Protein AF-A0A0L6ULD5-F1 (afdb_monomer_lite)

Radius of gyration: 25.46 Å; chains: 1; bounding box: 48×53×91 Å

Sequence (207 aa):
MVDSQARTGGGDVPQFTWNILRDGEGFNLFGIEILPLAVHHGKFFEANRADRPYLCTSYLIDDSVYYVSDVSAIPSETLTQLEQRLTVQKPTPSTSEGAGGHHQQRSREEGKIGLEVLIIDTLRLLPHASHFGIAQAIHIARRLRPVRTYLVGFTHRVSHDCWTYCCQAISEGRRSSAFDPSPCTHVYPPQGAHPPASHILTSSSPG

Secondary structure (DSSP, 8-state):
---GGG--SS-PPPPP------TT--EEETTEEEEEEEEEEEE--STTTTTPEEEEEEEEETTTEEEE-S-SB--HHHHHHHHHHHHH---------------------TT-----EEEEE--BSS--SSS-BHH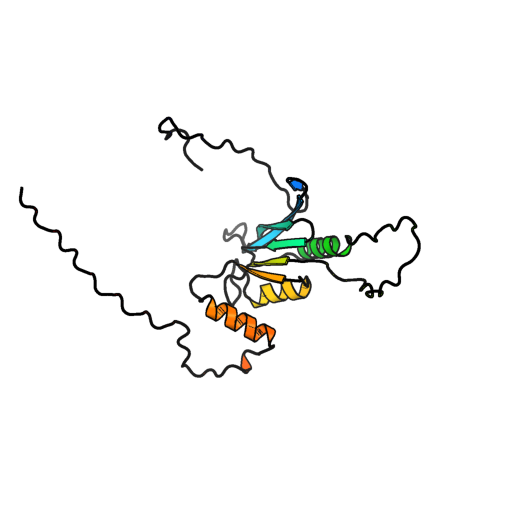HHHHHHHHH--SEEEEE---TTS-HHHHHHHHHHHHTT--GGGS---S---SS-------------PPPPP-

pLDDT: mean 76.62, std 22.03, range [34.5, 98.69]

Structure (mmCIF, N/CA/C/O backbone):
data_AF-A0A0L6ULD5-F1
#
_entry.id   AF-A0A0L6ULD5-F1
#
loop_
_atom_site.group_PDB
_atom_site.id
_atom_site.type_symbol
_atom_site.label_atom_id
_atom_site.label_alt_id
_atom_site.label_comp_id
_atom_site.label_asym_id
_atom_site.label_entity_id
_atom_site.label_seq_id
_atom_site.pdbx_PDB_ins_code
_atom_site.Cartn_x
_atom_site.Cartn_y
_atom_site.Cartn_z
_atom_site.occupancy
_atom_site.B_iso_or_equiv
_atom_site.auth_seq_id
_atom_site.auth_comp_id
_atom_site.auth_asym_id
_atom_site.auth_atom_id
_atom_site.pdbx_PDB_model_num
ATOM 1 N N . MET A 1 1 ? -9.949 18.322 -15.915 1.00 52.88 1 MET A N 1
ATOM 2 C CA . MET A 1 1 ? -10.650 19.614 -15.750 1.00 52.88 1 MET A CA 1
ATOM 3 C C . MET A 1 1 ? -11.249 19.971 -17.099 1.00 52.88 1 MET A C 1
ATOM 5 O O . MET A 1 1 ? -10.524 19.878 -18.080 1.00 52.88 1 MET A O 1
ATOM 9 N N . VAL A 1 2 ? -12.552 20.246 -17.165 1.00 55.09 2 VAL A N 1
ATOM 10 C CA . VAL A 1 2 ? -13.262 20.532 -18.426 1.00 55.09 2 VAL A CA 1
ATOM 11 C C . VAL A 1 2 ? -13.503 22.035 -18.509 1.00 55.09 2 VAL A C 1
ATOM 13 O O . VAL A 1 2 ? -13.887 22.639 -17.509 1.00 55.09 2 VAL A O 1
ATOM 16 N N . ASP A 1 3 ? -13.250 22.623 -19.674 1.00 54.22 3 ASP A N 1
ATOM 17 C CA . ASP A 1 3 ? -13.510 24.035 -19.944 1.00 54.22 3 ASP A CA 1
ATOM 18 C C . ASP A 1 3 ? -15.023 24.285 -20.018 1.00 54.22 3 ASP A C 1
ATOM 20 O O . ASP A 1 3 ? -15.730 23.736 -20.868 1.00 54.22 3 ASP A O 1
ATOM 24 N N . SER A 1 4 ? -15.526 25.106 -19.100 1.00 60.50 4 SER A N 1
ATOM 25 C CA . SER A 1 4 ? -16.941 25.452 -18.994 1.00 60.50 4 SER A CA 1
ATOM 26 C C . SER A 1 4 ? -17.445 26.301 -20.165 1.00 60.50 4 SER A C 1
ATOM 28 O O . SER A 1 4 ? -18.659 26.371 -20.368 1.00 60.50 4 SER A O 1
ATOM 30 N N . GLN A 1 5 ? -16.556 26.903 -20.962 1.00 59.44 5 GLN A N 1
ATOM 31 C CA . GLN A 1 5 ? -16.931 27.726 -22.115 1.00 59.44 5 GLN A CA 1
ATOM 32 C C . GLN A 1 5 ? -17.297 26.911 -23.365 1.00 59.44 5 GLN A C 1
ATOM 34 O O . GLN A 1 5 ? -17.911 27.448 -24.283 1.00 59.44 5 GLN A O 1
ATOM 39 N N . ALA A 1 6 ? -17.008 25.606 -23.396 1.00 61.88 6 ALA A N 1
ATOM 40 C CA . ALA A 1 6 ? -17.301 24.726 -24.533 1.00 61.88 6 ALA A CA 1
ATOM 41 C C . ALA A 1 6 ? -18.687 24.037 -24.461 1.00 61.88 6 ALA A C 1
ATOM 43 O O . ALA A 1 6 ? -18.925 23.028 -25.129 1.00 61.88 6 ALA A O 1
ATOM 44 N N . ARG A 1 7 ? -19.615 24.535 -23.630 1.00 54.97 7 ARG A N 1
ATOM 45 C CA . ARG A 1 7 ? -20.907 23.877 -23.362 1.00 54.97 7 ARG A CA 1
ATOM 46 C C . ARG A 1 7 ? -21.914 24.054 -24.504 1.00 54.97 7 ARG A C 1
ATOM 48 O O . ARG A 1 7 ? -22.444 25.142 -24.714 1.00 54.97 7 ARG A O 1
ATOM 55 N N . THR A 1 8 ? -22.302 22.959 -25.155 1.00 57.66 8 THR A N 1
ATOM 56 C CA . THR A 1 8 ? -23.430 22.913 -26.102 1.00 57.66 8 THR A CA 1
ATOM 57 C C . THR A 1 8 ? -24.761 22.728 -25.362 1.00 57.66 8 THR A C 1
ATOM 59 O O . THR A 1 8 ? -25.395 21.683 -25.422 1.00 57.66 8 THR A O 1
ATOM 62 N N . GLY A 1 9 ? -25.178 23.746 -24.605 1.00 56.16 9 GLY A N 1
ATOM 63 C CA . GLY A 1 9 ? -26.582 23.994 -24.234 1.00 56.16 9 GLY A CA 1
ATOM 64 C C . GLY A 1 9 ? -27.340 23.002 -23.330 1.00 56.16 9 GLY A C 1
ATOM 65 O O . GLY A 1 9 ? -28.349 23.415 -22.772 1.00 56.16 9 GLY A O 1
ATOM 66 N N . GLY A 1 10 ? -26.892 21.756 -23.127 1.00 55.22 10 GLY A N 1
ATOM 67 C CA . GLY A 1 10 ? -27.707 20.719 -22.465 1.00 55.22 10 GLY A CA 1
ATOM 68 C C . GLY A 1 10 ? -27.025 19.846 -21.405 1.00 55.22 10 GLY A C 1
ATOM 69 O O . GLY A 1 10 ? -27.702 19.025 -20.800 1.00 55.22 10 GLY A O 1
ATOM 70 N N . GLY A 1 11 ? -25.718 19.987 -21.164 1.00 59.00 11 GLY A N 1
ATOM 71 C CA . GLY A 1 11 ? -24.999 19.171 -20.173 1.00 59.00 11 GLY A CA 1
ATOM 72 C C . GLY A 1 11 ? -24.649 19.960 -18.916 1.00 59.00 11 GLY A C 1
ATOM 73 O O . GLY A 1 11 ? -23.897 20.928 -19.015 1.00 59.00 11 GLY A O 1
ATOM 74 N N . ASP A 1 12 ? -25.159 19.568 -17.747 1.00 63.66 12 ASP A N 1
ATOM 75 C CA . ASP A 1 12 ? -24.773 20.165 -16.463 1.00 63.66 12 ASP A CA 1
ATOM 76 C C . ASP A 1 12 ? -23.259 20.064 -16.231 1.00 63.66 12 ASP A C 1
ATOM 78 O O . ASP A 1 12 ? -22.654 19.009 -16.420 1.00 63.66 12 ASP A O 1
ATOM 82 N N . VAL A 1 13 ? -22.625 21.187 -15.861 1.00 64.69 13 VAL A N 1
ATOM 83 C CA . VAL A 1 13 ? -21.208 21.173 -15.469 1.00 64.69 13 VAL A CA 1
ATOM 84 C C . VAL A 1 13 ? -21.168 20.728 -14.013 1.00 64.69 13 VAL A C 1
ATOM 86 O O . VAL A 1 13 ? -21.809 21.384 -13.189 1.00 64.69 13 VAL A O 1
ATOM 89 N N . PRO A 1 14 ? -20.429 19.665 -13.659 1.00 66.06 14 PRO A N 1
ATOM 90 C CA . PRO A 1 14 ? -20.287 19.280 -12.265 1.00 66.06 14 PRO A CA 1
ATOM 91 C C . PRO A 1 14 ? -19.670 20.436 -11.466 1.00 66.06 14 PRO A C 1
ATOM 93 O O . PRO A 1 14 ? -18.581 20.917 -11.784 1.00 66.06 14 PRO A O 1
ATOM 96 N N . GLN A 1 15 ? -20.375 20.886 -10.426 1.00 80.88 15 GLN A N 1
ATOM 97 C CA . GLN A 1 15 ? -19.805 21.757 -9.404 1.00 80.88 15 GLN A CA 1
ATOM 98 C C . GLN A 1 15 ? -19.103 20.880 -8.368 1.00 80.88 15 GLN A C 1
ATOM 100 O O . GLN A 1 15 ? -19.723 20.021 -7.746 1.00 80.88 15 GLN A O 1
ATOM 105 N N . PHE A 1 16 ? -17.798 21.083 -8.200 1.00 84.06 16 PHE A N 1
ATOM 106 C CA . PHE A 1 16 ? -17.004 20.358 -7.215 1.00 84.06 16 PHE A CA 1
ATOM 107 C C . PHE A 1 16 ? -16.869 21.185 -5.939 1.00 84.06 16 PHE A C 1
ATOM 109 O O . PHE A 1 16 ? -16.408 22.327 -5.980 1.00 84.06 16 PHE A O 1
ATOM 116 N N . THR A 1 17 ? -17.212 20.587 -4.800 1.00 85.00 17 THR A N 1
ATOM 117 C CA . THR A 1 17 ? -16.804 21.087 -3.485 1.00 85.00 17 THR A CA 1
ATOM 118 C C . THR A 1 17 ? -15.504 20.400 -3.097 1.00 85.00 17 THR A C 1
ATOM 120 O O . THR A 1 17 ? -15.470 19.193 -2.857 1.00 85.00 17 THR A O 1
ATOM 123 N N . TRP A 1 18 ? -14.420 21.167 -3.063 1.00 89.38 18 TRP A N 1
ATOM 124 C CA . TRP A 1 18 ? -13.097 20.654 -2.728 1.00 89.38 18 TRP A CA 1
ATOM 125 C C . TRP A 1 18 ? -12.921 20.586 -1.214 1.00 89.38 18 TRP A C 1
ATOM 127 O O . TRP A 1 18 ? -13.061 21.594 -0.526 1.00 89.38 18 TRP A O 1
ATOM 137 N N . ASN A 1 19 ? -12.568 19.405 -0.713 1.00 89.44 19 ASN A N 1
ATOM 138 C CA . ASN A 1 19 ? -12.181 19.192 0.676 1.00 89.44 19 ASN A CA 1
ATOM 139 C C . ASN A 1 19 ? -10.708 18.783 0.698 1.00 89.44 19 ASN A C 1
ATOM 141 O O . ASN A 1 19 ? -10.318 17.835 0.017 1.00 89.44 19 ASN A O 1
ATOM 145 N N . ILE A 1 20 ? -9.885 19.522 1.442 1.00 92.69 20 ILE A N 1
ATOM 146 C CA . ILE A 1 20 ? -8.456 19.224 1.573 1.00 92.69 20 ILE A CA 1
ATOM 147 C C . ILE A 1 20 ? -8.290 18.206 2.696 1.00 92.69 20 ILE A C 1
ATOM 149 O O . ILE A 1 20 ? -8.632 18.490 3.842 1.00 92.69 20 ILE A O 1
ATOM 153 N N . LEU A 1 21 ? -7.753 17.038 2.358 1.00 93.62 21 LEU A N 1
ATOM 154 C CA . LEU A 1 21 ? -7.429 15.991 3.321 1.00 93.62 21 LEU A CA 1
ATOM 155 C C . LEU A 1 21 ? -6.049 16.247 3.936 1.00 93.62 21 LEU A C 1
ATOM 157 O O . LEU A 1 21 ? -5.160 16.793 3.277 1.00 93.62 21 LEU A O 1
ATOM 161 N N . ARG A 1 22 ? -5.871 15.836 5.191 1.00 94.44 22 ARG A N 1
ATOM 162 C CA . ARG A 1 22 ? -4.587 15.876 5.898 1.00 94.44 22 ARG A CA 1
ATOM 163 C C . ARG A 1 22 ? -4.230 14.464 6.342 1.00 94.44 22 ARG A C 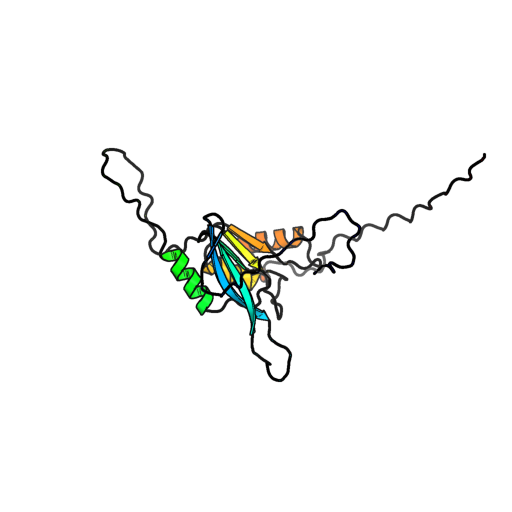1
ATOM 165 O O . ARG A 1 22 ? -5.053 13.780 6.941 1.00 94.44 22 ARG A O 1
ATOM 172 N N . ASP A 1 23 ? -3.013 14.027 6.031 1.00 95.44 23 ASP A N 1
ATOM 173 C CA . ASP A 1 23 ? -2.526 12.721 6.475 1.00 95.44 23 ASP A CA 1
ATOM 174 C C . ASP A 1 23 ? -2.476 12.666 8.011 1.00 95.44 23 ASP A C 1
ATOM 176 O O . ASP A 1 23 ? -2.006 13.601 8.659 1.00 95.44 23 ASP A O 1
ATOM 180 N N . GLY A 1 24 ? -2.962 11.567 8.589 1.00 94.38 24 GLY A N 1
ATOM 181 C CA . GLY A 1 24 ? -3.089 11.366 10.033 1.00 94.38 24 GLY A CA 1
ATOM 182 C C . GLY A 1 24 ? -4.377 11.927 10.649 1.00 94.38 24 GLY A C 1
ATOM 183 O O . GLY A 1 24 ? -4.647 11.649 11.816 1.00 94.38 24 GLY A O 1
ATOM 184 N N . GLU A 1 25 ? -5.191 12.671 9.893 1.00 95.50 25 GLU A N 1
ATOM 185 C CA . GLU A 1 25 ? -6.467 13.222 10.363 1.00 95.50 25 GLU A CA 1
ATOM 186 C C . GLU A 1 25 ? -7.642 12.496 9.694 1.00 95.50 25 GLU A C 1
ATOM 188 O O . GLU A 1 25 ? -7.917 12.670 8.505 1.00 95.50 25 GLU A O 1
ATOM 193 N N . GLY A 1 26 ? -8.336 11.660 10.471 1.00 95.81 26 GLY A N 1
ATOM 194 C CA . GLY A 1 26 ? -9.499 10.915 9.997 1.00 95.81 26 GLY A CA 1
ATOM 195 C C . GLY A 1 26 ? -10.710 11.809 9.720 1.00 95.81 26 GLY A C 1
ATOM 196 O O . GLY A 1 26 ? -10.915 12.835 10.370 1.00 95.81 26 GLY A O 1
ATOM 197 N N . PHE A 1 27 ? -11.545 11.396 8.772 1.00 96.50 27 PHE A N 1
ATOM 198 C CA . PHE A 1 27 ? -12.821 12.037 8.468 1.00 96.50 27 PHE A CA 1
ATOM 199 C C . PHE A 1 27 ? -13.920 10.993 8.267 1.00 96.50 27 PHE A C 1
ATOM 201 O O . PHE A 1 27 ? -13.651 9.832 7.967 1.00 96.50 27 PHE A O 1
ATOM 208 N N . ASN A 1 28 ? -15.175 11.407 8.439 1.00 96.94 28 ASN A N 1
ATOM 209 C CA . ASN A 1 28 ? -16.325 10.538 8.228 1.00 96.94 28 ASN A CA 1
ATOM 210 C C . ASN A 1 28 ? -16.973 10.825 6.872 1.00 96.94 28 ASN A C 1
ATOM 212 O O . ASN A 1 28 ? -17.248 11.980 6.541 1.00 96.94 28 ASN A O 1
ATOM 216 N N . LEU A 1 29 ? -17.257 9.769 6.115 1.00 95.19 29 LEU A N 1
ATOM 217 C CA . LEU A 1 29 ? -17.994 9.840 4.864 1.00 95.19 29 LEU A CA 1
ATOM 218 C C . LEU A 1 29 ? -19.139 8.823 4.906 1.00 95.19 29 LEU A C 1
ATOM 220 O O . LEU A 1 29 ? -18.917 7.621 4.816 1.00 95.19 29 LEU A O 1
ATOM 224 N N . PHE A 1 30 ? -20.374 9.306 5.064 1.00 96.00 30 PHE A N 1
ATOM 225 C CA . PHE A 1 30 ? -21.586 8.471 5.146 1.00 96.00 30 PHE A CA 1
ATOM 226 C C . PHE A 1 30 ? -21.550 7.401 6.252 1.00 96.00 30 PHE A C 1
ATOM 228 O O . PHE A 1 30 ? -22.041 6.291 6.066 1.00 96.00 30 PHE A O 1
ATOM 235 N N . GLY A 1 31 ? -20.970 7.725 7.410 1.00 95.38 31 GLY A N 1
ATOM 236 C CA . GLY A 1 31 ? -20.825 6.783 8.521 1.00 95.38 31 GLY A CA 1
ATOM 237 C C . GLY A 1 31 ? -19.555 5.933 8.460 1.00 95.38 31 GLY A C 1
ATOM 238 O O . GLY A 1 31 ? -19.273 5.253 9.436 1.00 95.38 31 GLY A O 1
ATOM 239 N N . ILE A 1 32 ? -18.762 6.031 7.391 1.00 96.56 32 ILE A N 1
ATOM 240 C CA . ILE A 1 32 ? -17.500 5.301 7.222 1.00 96.56 32 ILE A CA 1
ATOM 241 C C . ILE A 1 32 ? -16.344 6.198 7.670 1.00 96.56 32 ILE A C 1
ATOM 243 O O . ILE A 1 32 ? -16.183 7.303 7.145 1.00 96.56 32 ILE A O 1
ATOM 247 N N . GLU A 1 33 ? -15.543 5.746 8.637 1.00 96.75 33 GLU A N 1
ATOM 248 C CA . GLU A 1 33 ? -14.299 6.431 9.009 1.00 96.75 33 GLU A CA 1
ATOM 249 C C . GLU A 1 33 ? -13.228 6.177 7.940 1.00 96.75 33 GLU A C 1
ATOM 251 O O . GLU A 1 33 ? -12.972 5.041 7.545 1.00 96.75 33 GLU A O 1
ATOM 256 N N . ILE A 1 34 ? -12.596 7.242 7.455 1.00 97.62 34 ILE A N 1
ATOM 257 C CA . ILE A 1 34 ? -11.479 7.177 6.515 1.00 97.62 34 ILE A CA 1
ATOM 258 C C . ILE A 1 34 ? -10.305 7.907 7.150 1.00 97.62 34 ILE A C 1
ATOM 260 O O . ILE A 1 34 ? -10.403 9.096 7.451 1.00 97.62 34 ILE A O 1
ATOM 264 N N . LEU A 1 35 ? -9.185 7.208 7.312 1.00 97.69 35 LEU A N 1
ATOM 265 C CA . LEU A 1 35 ? -7.926 7.748 7.808 1.00 97.69 35 LEU A CA 1
ATOM 266 C C . LEU A 1 35 ? -6.896 7.810 6.666 1.00 97.69 35 LEU A C 1
ATOM 268 O O . LEU A 1 35 ? -6.353 6.774 6.268 1.00 97.69 35 LEU A O 1
ATOM 272 N N . PRO A 1 36 ? -6.615 9.012 6.132 1.00 98.19 36 PRO A N 1
ATOM 273 C CA . PRO A 1 36 ? -5.503 9.257 5.221 1.00 98.19 36 PRO A CA 1
ATOM 274 C C . PRO A 1 36 ? -4.157 9.037 5.914 1.00 98.19 36 PRO A C 1
ATOM 276 O O . PRO A 1 36 ? -3.968 9.449 7.058 1.00 98.19 36 PRO A O 1
ATOM 279 N N . LEU A 1 37 ? -3.201 8.425 5.224 1.00 98.06 37 LEU A N 1
ATOM 280 C CA . LEU A 1 37 ? -1.878 8.107 5.754 1.00 98.06 37 LEU A CA 1
ATOM 281 C C . LEU A 1 37 ? -0.794 8.347 4.701 1.00 98.06 37 LEU A C 1
ATOM 283 O O . LEU A 1 37 ? -0.873 7.824 3.587 1.00 98.06 37 LEU A O 1
ATOM 287 N N . ALA A 1 38 ? 0.256 9.077 5.075 1.00 97.75 38 ALA A N 1
ATOM 288 C CA . ALA A 1 38 ? 1.356 9.408 4.176 1.00 97.75 38 ALA A CA 1
ATOM 289 C C . ALA A 1 38 ? 2.197 8.170 3.812 1.00 97.75 38 ALA A C 1
ATOM 291 O O . ALA A 1 38 ? 2.631 7.404 4.679 1.00 97.75 38 ALA A O 1
ATOM 292 N N . VAL A 1 39 ? 2.490 8.010 2.524 1.00 97.94 39 VAL A N 1
ATOM 293 C CA . VAL A 1 39 ? 3.393 6.995 1.963 1.00 97.94 39 VAL A CA 1
ATOM 294 C C . VAL A 1 39 ? 4.323 7.620 0.925 1.00 97.94 39 VAL A C 1
ATOM 296 O O . VAL A 1 39 ? 4.135 8.760 0.510 1.00 97.94 39 VAL A O 1
ATOM 299 N N . HIS A 1 40 ? 5.365 6.901 0.510 1.00 96.69 40 HIS A N 1
ATOM 300 C CA . HIS A 1 40 ? 6.304 7.382 -0.505 1.00 96.69 40 HIS A CA 1
ATOM 301 C C . HIS A 1 40 ? 5.970 6.800 -1.876 1.00 96.69 40 HIS A C 1
ATOM 303 O O . HIS A 1 40 ? 5.792 5.591 -1.983 1.00 96.69 40 HIS A O 1
ATOM 309 N N . HIS A 1 41 ? 6.020 7.615 -2.925 1.00 94.94 41 HIS A N 1
ATOM 310 C CA . HIS A 1 41 ? 5.932 7.205 -4.326 1.00 94.94 41 HIS A CA 1
ATOM 311 C C . HIS A 1 41 ? 7.157 7.710 -5.104 1.00 94.94 41 HIS A C 1
ATOM 313 O O . HIS A 1 41 ? 7.108 8.623 -5.926 1.00 94.94 41 HIS A O 1
ATOM 319 N N . GLY A 1 42 ? 8.313 7.132 -4.792 1.00 90.81 42 GLY A N 1
ATOM 320 C CA . GLY A 1 42 ? 9.607 7.546 -5.315 1.00 90.81 42 GLY A CA 1
ATOM 321 C C . GLY A 1 42 ? 10.168 8.788 -4.627 1.00 90.81 42 GLY A C 1
ATOM 322 O O . GLY A 1 42 ? 9.946 9.030 -3.439 1.00 90.81 42 GLY A O 1
ATOM 323 N N . LYS A 1 43 ? 10.969 9.551 -5.370 1.00 86.06 43 LYS A N 1
ATOM 324 C CA . LYS A 1 43 ? 11.711 10.721 -4.888 1.00 86.06 43 LYS A CA 1
ATOM 325 C C . LYS A 1 43 ? 11.636 11.848 -5.912 1.00 86.06 43 LYS A C 1
ATOM 327 O O . LYS A 1 43 ? 11.474 11.592 -7.103 1.00 86.06 43 LYS A O 1
ATOM 332 N N . PHE A 1 44 ? 11.810 13.085 -5.457 1.00 79.81 44 PHE A N 1
ATOM 333 C CA . PHE A 1 44 ? 11.982 14.220 -6.364 1.00 79.81 44 PHE A CA 1
ATOM 334 C C . PHE A 1 44 ? 13.323 14.119 -7.110 1.00 79.81 44 PHE A C 1
ATOM 336 O O . PHE A 1 44 ? 14.357 13.838 -6.504 1.00 79.81 44 PHE A O 1
ATOM 343 N N . PHE A 1 45 ? 13.303 14.372 -8.423 1.00 68.88 45 PHE A N 1
ATOM 344 C CA . PHE A 1 45 ? 14.490 14.325 -9.292 1.00 68.88 45 PHE A CA 1
ATOM 345 C C . PHE A 1 45 ? 15.201 15.683 -9.441 1.00 68.88 45 PHE A C 1
ATOM 347 O O . 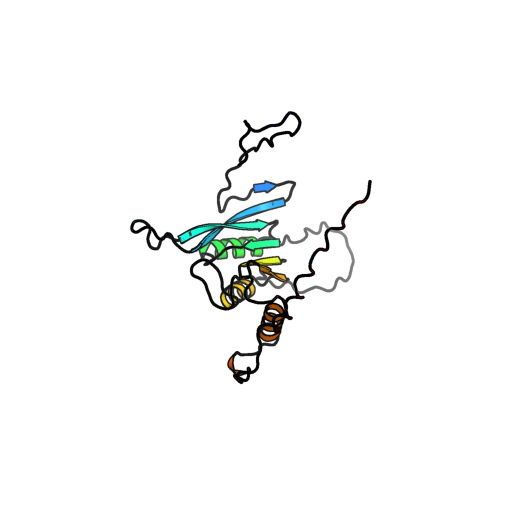PHE A 1 45 ? 16.265 15.761 -10.049 1.00 68.88 45 PHE A O 1
ATOM 354 N N . GLU A 1 46 ? 14.629 16.763 -8.906 1.00 71.50 46 GLU A N 1
ATOM 355 C CA . GLU A 1 46 ? 15.222 18.103 -8.965 1.00 71.50 46 GLU A CA 1
ATOM 356 C C . GLU A 1 46 ? 16.444 18.215 -8.045 1.00 71.50 46 GLU A C 1
ATOM 358 O O . GLU A 1 46 ? 16.392 17.800 -6.888 1.00 71.50 46 GLU A O 1
ATOM 363 N N . ALA A 1 47 ? 17.519 18.854 -8.519 1.00 62.19 47 ALA A N 1
ATOM 364 C CA . ALA A 1 47 ? 18.796 18.952 -7.801 1.00 62.19 47 ALA A CA 1
ATOM 365 C C . ALA A 1 47 ? 18.672 19.517 -6.369 1.00 62.19 47 ALA A C 1
ATOM 367 O O . ALA A 1 47 ? 19.372 19.073 -5.466 1.00 62.19 47 ALA A O 1
ATOM 368 N N . ASN A 1 48 ? 17.732 20.438 -6.134 1.00 65.81 48 ASN A N 1
ATOM 369 C CA . ASN A 1 48 ? 17.529 21.088 -4.830 1.00 65.81 48 ASN A CA 1
ATOM 370 C C . ASN A 1 48 ? 16.601 20.301 -3.884 1.00 65.81 48 ASN A C 1
ATOM 372 O O . ASN A 1 48 ? 16.336 20.725 -2.757 1.00 65.81 48 ASN A O 1
ATOM 376 N N . ARG A 1 49 ? 16.041 19.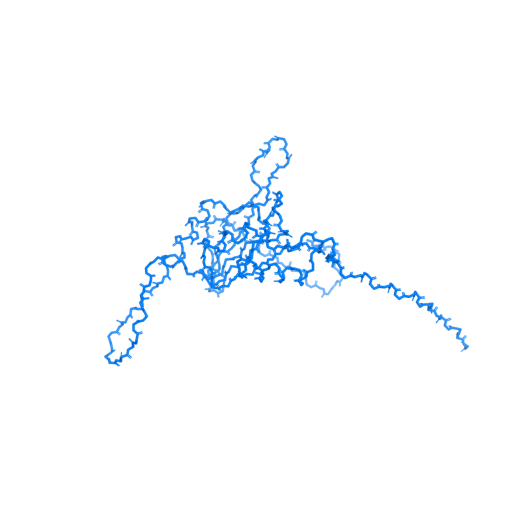184 -4.354 1.00 60.50 49 ARG A N 1
ATOM 377 C CA . ARG A 1 49 ? 15.109 18.311 -3.623 1.00 60.50 49 ARG A CA 1
ATOM 378 C C . ARG A 1 49 ? 15.499 16.839 -3.742 1.00 60.50 49 ARG A C 1
ATOM 380 O O . ARG A 1 49 ? 14.721 15.988 -3.308 1.00 60.50 49 ARG A O 1
ATOM 387 N N . ALA A 1 50 ? 16.680 16.566 -4.301 1.00 61.94 50 ALA A N 1
ATOM 388 C CA . ALA A 1 50 ? 17.250 15.239 -4.410 1.00 61.94 50 ALA A CA 1
ATOM 389 C C . ALA A 1 50 ? 17.165 14.553 -3.039 1.00 61.94 50 ALA A C 1
ATOM 391 O O . ALA A 1 50 ? 17.398 15.170 -2.002 1.00 61.94 50 ALA A O 1
ATOM 392 N N . ASP A 1 51 ? 16.716 13.303 -3.048 1.00 70.94 51 ASP A N 1
ATOM 393 C CA . ASP A 1 51 ? 16.480 12.458 -1.872 1.00 70.94 51 ASP A CA 1
ATOM 394 C C . ASP A 1 51 ? 15.261 12.742 -0.996 1.00 70.94 51 ASP A C 1
ATOM 396 O O . ASP A 1 51 ? 14.938 11.899 -0.154 1.00 70.94 51 ASP A O 1
ATOM 400 N N . ARG A 1 52 ? 14.495 13.816 -1.229 1.00 84.19 52 ARG A N 1
ATOM 401 C CA . ARG A 1 52 ? 13.194 13.945 -0.557 1.00 84.19 52 ARG A CA 1
ATOM 402 C C . ARG A 1 52 ? 12.195 12.955 -1.167 1.00 84.19 52 ARG A C 1
ATOM 404 O O . ARG A 1 52 ? 12.046 12.938 -2.394 1.00 84.19 52 ARG A O 1
ATOM 411 N N . PRO A 1 53 ? 11.494 12.153 -0.345 1.00 89.12 53 PRO A N 1
ATOM 412 C CA . PRO A 1 53 ? 10.452 11.276 -0.851 1.00 89.12 53 PRO A CA 1
ATOM 413 C C . PRO A 1 53 ? 9.324 12.111 -1.458 1.00 89.12 53 PRO A C 1
ATOM 415 O O . PRO A 1 53 ? 8.971 13.174 -0.939 1.00 89.12 53 PRO A O 1
ATOM 418 N N . TYR A 1 54 ? 8.773 11.629 -2.565 1.00 91.75 54 TYR A N 1
ATOM 419 C CA . TYR A 1 54 ? 7.517 12.148 -3.086 1.00 91.75 54 TYR A CA 1
ATOM 420 C C . TYR A 1 54 ? 6.386 11.521 -2.270 1.00 91.75 54 TYR A C 1
ATOM 422 O O . TYR A 1 54 ? 6.308 10.296 -2.190 1.00 91.75 54 TYR A O 1
ATOM 430 N N . LEU A 1 55 ? 5.568 12.343 -1.611 1.00 93.50 55 LEU A N 1
ATOM 431 C CA . LEU A 1 55 ? 4.509 11.856 -0.728 1.00 93.50 55 LEU A CA 1
ATOM 432 C C . LEU A 1 55 ? 3.221 11.606 -1.513 1.00 93.50 55 LEU A C 1
ATOM 434 O O . LEU A 1 55 ? 2.786 12.463 -2.279 1.00 93.50 55 LEU A O 1
ATOM 438 N N . CYS A 1 56 ? 2.617 10.450 -1.264 1.00 94.62 56 CYS A N 1
ATOM 439 C CA . CYS A 1 56 ? 1.270 10.087 -1.686 1.00 94.62 56 CYS A CA 1
ATOM 440 C C . CYS A 1 56 ? 0.432 9.728 -0.456 1.00 94.62 56 CYS A C 1
ATOM 442 O O . CYS A 1 56 ? 0.973 9.415 0.605 1.00 94.62 56 CYS A O 1
ATOM 444 N N . THR A 1 57 ? -0.887 9.731 -0.619 1.00 97.00 57 THR A N 1
ATOM 445 C CA . THR A 1 57 ? -1.830 9.370 0.441 1.00 97.00 57 THR A CA 1
ATOM 446 C C . THR A 1 57 ? -2.350 7.950 0.222 1.00 97.00 57 THR A C 1
ATOM 448 O O . THR A 1 57 ? -2.814 7.598 -0.861 1.00 97.00 57 THR A O 1
ATOM 451 N N . SER A 1 58 ? -2.279 7.145 1.275 1.00 98.12 58 SER A N 1
ATOM 452 C CA . SER A 1 58 ? -2.952 5.852 1.426 1.00 98.12 58 SER A CA 1
ATOM 453 C C . SER A 1 58 ? -4.143 5.996 2.374 1.00 98.12 58 SER A C 1
ATOM 455 O O . SER A 1 58 ? -4.265 7.018 3.048 1.00 98.12 58 SER A O 1
ATOM 457 N N . TYR A 1 59 ? -5.025 5.000 2.439 1.00 98.44 59 TYR A N 1
ATOM 458 C CA . TYR A 1 59 ? -6.250 5.093 3.235 1.00 98.44 59 TYR A CA 1
ATOM 459 C C . TYR A 1 59 ? -6.470 3.838 4.066 1.00 98.44 59 TYR A C 1
ATOM 461 O O . TYR A 1 59 ? -6.551 2.737 3.520 1.00 98.44 59 TYR A O 1
ATOM 469 N N . LEU A 1 60 ? -6.618 4.008 5.378 1.00 98.06 60 LEU A N 1
ATOM 470 C CA . LEU A 1 60 ? -7.269 3.021 6.231 1.00 98.06 60 LEU A CA 1
ATOM 471 C C . LEU A 1 60 ? -8.760 3.362 6.291 1.00 98.06 60 LEU A C 1
ATOM 473 O O . LEU A 1 60 ? -9.134 4.477 6.641 1.00 98.06 60 LEU A O 1
ATOM 477 N N . ILE A 1 61 ? -9.599 2.413 5.898 1.00 97.81 61 ILE A N 1
ATOM 478 C CA . ILE A 1 61 ? -11.043 2.573 5.762 1.00 97.81 61 ILE A CA 1
ATOM 479 C C . ILE A 1 61 ? -11.702 1.665 6.790 1.00 97.81 61 ILE A C 1
ATOM 481 O O . ILE A 1 61 ? -11.475 0.451 6.782 1.00 97.81 61 ILE A O 1
ATOM 485 N N . ASP A 1 62 ? -12.497 2.278 7.662 1.00 95.38 62 ASP A N 1
ATOM 486 C CA . ASP A 1 62 ? -13.292 1.631 8.708 1.00 95.38 62 ASP A CA 1
ATOM 487 C C . ASP A 1 62 ? -12.492 0.619 9.539 1.00 95.38 62 ASP A C 1
ATOM 489 O O . ASP A 1 62 ? -12.971 -0.463 9.870 1.00 95.38 62 ASP A O 1
ATOM 493 N N . ASP A 1 63 ? -11.206 0.923 9.751 1.00 94.00 63 ASP A N 1
ATOM 494 C CA . ASP A 1 63 ? -10.233 0.089 10.460 1.00 94.00 63 ASP A CA 1
ATOM 495 C C . ASP A 1 63 ? -10.169 -1.386 9.998 1.00 94.00 63 ASP A C 1
ATOM 497 O O . ASP A 1 63 ? -9.674 -2.258 10.711 1.00 94.00 63 ASP A O 1
ATOM 501 N N . SER A 1 64 ? -10.627 -1.667 8.774 1.00 94.69 64 SER A N 1
ATOM 502 C CA . SER A 1 64 ? -10.808 -3.022 8.235 1.00 94.69 64 SER A CA 1
ATOM 503 C C . SER A 1 64 ? -10.153 -3.205 6.867 1.00 94.69 64 SER A C 1
ATOM 505 O O . SER A 1 64 ? -9.646 -4.292 6.569 1.00 94.69 64 SER A O 1
ATOM 507 N N . VAL A 1 65 ? -10.095 -2.146 6.053 1.00 97.88 65 VAL A N 1
ATOM 508 C CA . VAL A 1 65 ? -9.487 -2.159 4.718 1.00 97.88 65 VAL A CA 1
ATOM 509 C C . VAL A 1 65 ? -8.359 -1.140 4.648 1.00 97.88 65 VAL A C 1
ATOM 511 O O . VAL A 1 65 ? -8.581 0.049 4.838 1.00 97.88 65 VAL A O 1
ATOM 514 N N . TYR A 1 66 ? -7.149 -1.582 4.314 1.00 98.50 66 TYR A N 1
ATOM 515 C CA . TYR A 1 66 ? -6.026 -0.684 4.047 1.00 98.50 66 TYR A CA 1
ATOM 516 C C . TYR A 1 66 ? -5.712 -0.678 2.552 1.00 98.50 66 TYR A C 1
ATOM 518 O O . TYR A 1 66 ? -5.306 -1.698 1.989 1.00 98.50 66 TYR A O 1
ATOM 526 N N . TYR A 1 67 ? -5.924 0.473 1.916 1.00 98.69 67 TYR A N 1
ATOM 527 C CA . TYR A 1 67 ? -5.651 0.718 0.505 1.00 98.69 67 TYR A CA 1
ATOM 528 C C . TYR A 1 67 ? -4.365 1.530 0.346 1.00 98.69 67 TYR A C 1
ATOM 530 O O . TYR A 1 67 ? -4.281 2.678 0.787 1.00 98.69 67 TYR A O 1
ATOM 538 N N . VAL A 1 68 ? -3.371 0.944 -0.318 1.00 98.38 68 VAL A N 1
ATOM 539 C CA . VAL A 1 68 ? -2.058 1.551 -0.544 1.00 98.38 68 VAL A CA 1
ATOM 540 C C . VAL A 1 68 ? -1.522 1.178 -1.933 1.00 98.38 68 VAL A C 1
ATOM 542 O O . VAL A 1 68 ? -0.816 0.186 -2.111 1.00 98.38 68 VAL A O 1
ATOM 545 N N . SER A 1 69 ? -1.882 1.970 -2.944 1.00 96.50 69 SER A N 1
ATOM 546 C CA . SER A 1 69 ? -1.364 1.852 -4.317 1.00 96.50 69 SER A CA 1
ATOM 547 C C . SER A 1 69 ? -0.239 2.853 -4.589 1.00 96.50 69 SER A C 1
ATOM 549 O O . SER A 1 69 ? -0.028 3.768 -3.795 1.00 96.50 69 SER A O 1
ATOM 551 N N . ASP A 1 70 ? 0.477 2.673 -5.706 1.00 95.81 70 ASP A N 1
ATOM 552 C CA . ASP A 1 70 ? 1.518 3.595 -6.179 1.00 95.81 70 ASP A CA 1
ATOM 553 C C . ASP A 1 70 ? 2.541 3.935 -5.082 1.00 95.81 70 ASP A C 1
ATOM 555 O O . ASP A 1 70 ? 2.771 5.097 -4.756 1.00 95.81 70 ASP A O 1
ATOM 559 N N . VAL A 1 71 ? 3.147 2.914 -4.465 1.00 97.19 71 VAL A N 1
ATOM 560 C CA . VAL A 1 71 ? 3.998 3.087 -3.279 1.00 97.19 71 VAL A CA 1
ATOM 561 C C . VAL A 1 71 ? 5.379 2.469 -3.474 1.00 97.19 71 VAL A C 1
ATOM 563 O O . VAL A 1 71 ? 5.521 1.305 -3.814 1.00 97.19 71 VAL A O 1
ATOM 566 N N . SER A 1 72 ? 6.438 3.225 -3.201 1.00 96.19 72 SER A N 1
ATOM 567 C CA . SER A 1 72 ? 7.817 2.726 -3.124 1.00 96.19 72 SER A CA 1
ATOM 568 C C . SER A 1 72 ? 8.266 2.415 -1.698 1.00 96.19 72 SER A C 1
ATOM 570 O O . SER A 1 72 ? 9.245 1.692 -1.514 1.00 96.19 72 SER A O 1
ATOM 572 N N . ALA A 1 73 ? 7.617 3.009 -0.689 1.00 96.81 73 ALA A N 1
ATOM 573 C CA . ALA A 1 73 ? 7.869 2.752 0.728 1.00 96.81 73 ALA A CA 1
ATOM 574 C C . ALA A 1 73 ? 6.693 3.206 1.605 1.00 96.81 73 ALA A C 1
ATOM 576 O O . ALA A 1 73 ? 6.100 4.254 1.362 1.00 96.81 73 ALA A O 1
ATOM 577 N N . ILE A 1 74 ? 6.420 2.447 2.667 1.00 97.75 74 ILE A N 1
ATOM 578 C CA . ILE A 1 74 ? 5.532 2.863 3.758 1.00 97.75 74 ILE A CA 1
ATOM 579 C C . ILE A 1 74 ? 6.435 3.247 4.942 1.00 97.75 74 ILE A C 1
ATOM 581 O O . ILE A 1 74 ? 7.171 2.377 5.419 1.00 97.75 74 ILE A O 1
ATOM 585 N N . PRO A 1 75 ? 6.433 4.516 5.391 1.00 96.94 75 PRO A N 1
ATOM 586 C CA . PRO A 1 75 ? 7.253 4.969 6.516 1.00 96.94 75 PRO A CA 1
ATOM 587 C C . PRO A 1 75 ? 6.978 4.199 7.813 1.00 96.94 75 PRO A C 1
ATOM 589 O O . PRO A 1 75 ? 5.872 3.695 8.033 1.00 96.94 75 PRO A O 1
ATOM 592 N N . SER A 1 76 ? 7.976 4.126 8.699 1.00 96.19 76 SER A N 1
ATOM 593 C CA . SER A 1 76 ? 7.850 3.482 10.016 1.00 96.19 76 SER A CA 1
ATOM 594 C C . SER A 1 76 ? 6.754 4.112 10.863 1.00 96.19 76 SER A C 1
ATOM 596 O O . SER A 1 76 ? 6.058 3.411 11.596 1.00 96.19 76 SER A O 1
ATOM 598 N N . GLU A 1 77 ? 6.586 5.423 10.740 1.00 96.06 77 GLU A N 1
ATOM 599 C CA . GLU A 1 77 ? 5.594 6.216 11.453 1.00 96.06 77 GLU A CA 1
ATOM 600 C C . GLU A 1 77 ? 4.190 5.802 11.006 1.00 96.06 77 GLU A C 1
ATOM 602 O O . GLU A 1 77 ? 3.343 5.501 11.844 1.00 96.06 77 GLU A O 1
ATOM 607 N N . THR A 1 78 ? 3.976 5.672 9.694 1.00 97.44 78 THR A N 1
ATOM 608 C CA . THR A 1 78 ? 2.716 5.196 9.107 1.00 97.44 78 THR A CA 1
ATOM 609 C C . THR A 1 78 ? 2.399 3.763 9.529 1.00 97.44 78 THR A C 1
ATOM 611 O O . THR A 1 78 ? 1.275 3.471 9.930 1.00 97.44 78 THR A O 1
ATOM 614 N N . LEU A 1 79 ? 3.391 2.865 9.512 1.00 96.44 79 LEU A N 1
ATOM 615 C CA . LEU A 1 79 ? 3.202 1.487 9.984 1.00 96.44 79 LEU A CA 1
ATOM 616 C C . LEU A 1 79 ? 2.858 1.431 11.475 1.00 96.44 79 LEU A C 1
ATOM 618 O O . LEU A 1 79 ? 1.994 0.655 11.867 1.00 96.44 79 LEU A O 1
ATOM 622 N N . THR A 1 80 ? 3.492 2.272 12.292 1.00 94.88 80 THR A N 1
ATOM 623 C CA . THR A 1 80 ? 3.213 2.348 13.732 1.00 94.88 80 THR A CA 1
ATOM 624 C C . THR A 1 80 ? 1.786 2.827 13.987 1.00 94.88 80 THR A C 1
ATOM 626 O O . THR A 1 80 ? 1.086 2.240 14.808 1.00 94.88 80 THR A O 1
ATOM 629 N N . GLN A 1 81 ? 1.327 3.847 13.253 1.00 93.88 81 GLN A N 1
ATOM 630 C CA . GLN A 1 81 ? -0.052 4.337 13.346 1.00 93.88 81 GLN A CA 1
ATOM 631 C C . GLN A 1 81 ? -1.067 3.253 12.960 1.00 93.88 81 GLN A C 1
ATOM 633 O O . GLN A 1 81 ? -2.025 3.030 13.698 1.00 93.88 81 GLN A O 1
ATOM 638 N N . LEU A 1 82 ? -0.827 2.527 11.860 1.00 94.50 82 LEU A N 1
ATOM 639 C CA . LEU A 1 82 ? -1.661 1.391 11.447 1.00 94.50 82 LEU A CA 1
ATOM 640 C C . LEU A 1 82 ? -1.729 0.314 12.534 1.00 94.50 82 LEU A C 1
ATOM 642 O O . LEU A 1 82 ? -2.812 -0.116 12.918 1.00 94.50 82 LEU A O 1
ATOM 646 N N . GLU A 1 83 ? -0.578 -0.113 13.053 1.00 92.75 83 GLU A N 1
ATOM 647 C CA . GLU A 1 83 ? -0.494 -1.158 14.077 1.00 92.75 83 GLU A CA 1
ATOM 648 C C . GLU A 1 83 ? -1.216 -0.748 15.367 1.00 92.75 83 GLU A C 1
ATOM 650 O O . GLU A 1 83 ? -1.963 -1.550 15.931 1.00 92.75 83 GLU A O 1
ATOM 655 N N . GLN A 1 84 ? -1.059 0.503 15.808 1.00 90.81 84 GLN A N 1
ATOM 656 C CA . GLN A 1 84 ? -1.781 1.045 16.962 1.00 90.81 84 GLN A CA 1
ATOM 657 C C . GLN A 1 84 ? -3.293 1.037 16.721 1.00 90.81 84 GLN A C 1
ATOM 659 O O . GLN A 1 84 ? -4.047 0.500 17.536 1.00 90.81 84 GLN A O 1
ATOM 664 N N . ARG A 1 85 ? -3.738 1.573 15.581 1.00 89.81 85 ARG A N 1
ATOM 665 C CA . ARG A 1 85 ? -5.161 1.702 15.255 1.00 89.81 85 ARG A CA 1
ATOM 666 C C . ARG A 1 85 ? -5.860 0.342 15.153 1.00 89.81 85 ARG A C 1
ATOM 668 O O . ARG A 1 85 ? -6.948 0.174 15.704 1.00 89.81 85 ARG A O 1
ATOM 675 N N . LEU A 1 86 ? -5.192 -0.637 14.544 1.00 90.44 86 LEU A N 1
ATOM 676 C CA . LEU A 1 86 ? -5.691 -2.002 14.341 1.00 90.44 86 LEU A CA 1
ATOM 677 C C . LEU A 1 86 ? -5.601 -2.896 15.592 1.00 90.44 86 LEU A C 1
ATOM 679 O O . LEU A 1 86 ? -6.209 -3.965 15.617 1.00 90.44 86 LEU A O 1
ATOM 683 N N . THR A 1 87 ? -4.837 -2.497 16.615 1.00 84.81 87 THR A N 1
ATOM 684 C CA . THR A 1 87 ? -4.717 -3.243 17.884 1.00 84.81 87 THR A CA 1
ATOM 685 C C . THR A 1 87 ? -5.700 -2.736 18.943 1.00 84.81 87 THR A C 1
ATOM 687 O O . THR A 1 87 ? -6.212 -3.523 19.737 1.00 84.81 87 THR A O 1
ATOM 690 N N . VAL A 1 88 ? -5.991 -1.431 18.962 1.00 69.25 88 VAL A N 1
ATOM 691 C CA . VAL A 1 88 ? -6.772 -0.771 20.028 1.00 69.25 88 VAL A CA 1
ATOM 692 C C . VAL A 1 88 ? -8.289 -1.026 19.927 1.00 69.25 88 VAL A C 1
ATOM 694 O O . VAL A 1 88 ? -9.009 -0.828 20.901 1.00 69.25 88 VAL A O 1
ATOM 697 N N . GLN A 1 89 ? -8.801 -1.521 18.795 1.00 56.78 89 GLN A N 1
ATOM 698 C CA . GLN A 1 89 ? -10.226 -1.403 18.449 1.00 56.78 89 GLN A CA 1
ATOM 699 C C . GLN A 1 89 ? -11.060 -2.679 18.370 1.00 56.78 89 GLN A C 1
ATOM 701 O O . GLN A 1 89 ? -12.056 -2.724 17.652 1.00 56.78 89 GLN A O 1
ATOM 706 N N . LYS A 1 90 ? -10.767 -3.707 19.169 1.00 50.50 90 LYS A N 1
ATOM 707 C CA . LYS A 1 90 ? -11.812 -4.708 19.425 1.00 50.50 90 LYS A CA 1
ATOM 708 C C . LYS A 1 90 ? -12.529 -4.384 20.733 1.00 50.50 90 LYS A C 1
ATOM 710 O O . LYS A 1 90 ? -12.024 -4.782 21.784 1.00 50.50 90 LYS A O 1
ATOM 715 N N . PRO A 1 91 ? -13.690 -3.696 20.718 1.00 46.56 91 PRO A N 1
ATOM 716 C CA . PRO A 1 91 ? -14.488 -3.572 21.924 1.00 46.56 91 PRO A CA 1
ATOM 717 C C . PRO A 1 91 ? -14.808 -4.977 22.447 1.00 46.56 91 PRO A C 1
ATOM 719 O O . PRO A 1 91 ? -15.319 -5.848 21.740 1.00 46.56 91 PRO A O 1
ATOM 722 N N . THR A 1 92 ? -14.461 -5.215 23.710 1.00 42.41 92 THR A N 1
ATOM 723 C CA . THR A 1 92 ? -15.164 -6.172 24.565 1.00 42.41 92 THR A CA 1
ATOM 724 C C . THR A 1 92 ? -16.664 -5.967 24.361 1.00 42.41 92 THR A C 1
ATOM 726 O O . THR A 1 92 ? -17.111 -4.834 24.547 1.00 42.41 92 THR A O 1
ATOM 729 N N . PRO A 1 93 ? -17.458 -6.997 24.012 1.00 44.56 93 PRO A N 1
ATOM 730 C CA . PRO A 1 93 ? -18.897 -6.863 24.144 1.00 44.56 93 PRO A CA 1
ATOM 731 C C . PRO A 1 93 ? -19.172 -6.574 25.620 1.00 44.56 93 PRO A C 1
ATO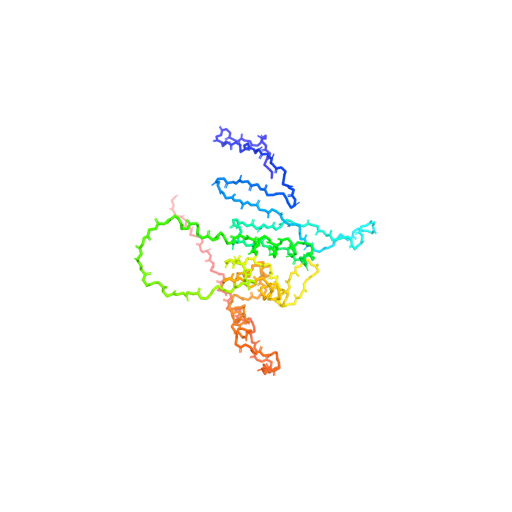M 733 O O . PRO A 1 93 ? -18.847 -7.383 26.489 1.00 44.56 93 PRO A O 1
ATOM 736 N N . SER A 1 94 ? -19.706 -5.391 25.909 1.00 42.25 94 SER A N 1
ATOM 737 C CA . SER A 1 94 ? -20.347 -5.105 27.181 1.00 42.25 94 SER A CA 1
ATOM 738 C C . SER A 1 94 ? -21.605 -5.966 27.239 1.00 42.25 94 SER A C 1
ATOM 740 O O . SER A 1 94 ? -22.685 -5.571 26.805 1.00 42.25 94 SER A O 1
ATOM 742 N N . THR A 1 95 ? -21.462 -7.193 27.733 1.00 41.53 95 THR A N 1
ATOM 743 C CA . THR A 1 95 ? -22.604 -7.976 28.193 1.00 41.53 95 THR A CA 1
ATOM 744 C C . THR A 1 95 ? -23.221 -7.227 29.364 1.00 41.53 95 THR A C 1
ATOM 746 O O . THR A 1 95 ? -22.711 -7.273 30.482 1.00 41.53 95 THR A O 1
ATOM 749 N N . SER A 1 96 ? -24.312 -6.519 29.081 1.00 48.91 96 SER A N 1
ATOM 750 C CA . SER A 1 96 ? -25.392 -6.396 30.047 1.00 48.91 96 SER A CA 1
ATOM 751 C C . SER A 1 96 ? -25.887 -7.806 30.370 1.00 48.91 96 SER A C 1
ATOM 753 O O . SER A 1 96 ? -25.950 -8.688 29.512 1.00 48.91 96 SER A O 1
ATOM 755 N N . GLU A 1 97 ? -26.107 -8.031 31.655 1.00 49.00 97 GLU A N 1
ATOM 756 C CA . GLU A 1 97 ? -26.386 -9.321 32.266 1.00 49.00 97 GLU A CA 1
ATOM 757 C C . GLU A 1 97 ? -27.644 -9.981 31.677 1.00 49.00 97 GLU A C 1
ATOM 759 O O . GLU A 1 97 ? -28.713 -9.379 31.607 1.00 49.00 97 GLU A O 1
ATOM 764 N N . GLY A 1 98 ? -27.516 -11.251 31.289 1.00 41.91 98 GLY A N 1
ATOM 765 C CA . GLY A 1 98 ? -28.619 -12.112 30.870 1.00 41.91 98 GLY A CA 1
ATOM 766 C C . GLY A 1 98 ? -28.140 -13.560 30.790 1.00 41.91 98 GLY A C 1
ATOM 767 O O . GLY A 1 98 ? -27.287 -13.898 29.977 1.00 41.91 98 GLY A O 1
ATOM 768 N N . ALA A 1 99 ? -28.625 -14.392 31.706 1.00 47.81 99 ALA A N 1
ATOM 769 C CA . ALA A 1 99 ? -28.124 -15.725 32.018 1.00 47.81 99 ALA A CA 1
ATOM 770 C C . ALA A 1 99 ? -28.220 -16.763 30.878 1.00 47.81 99 ALA A C 1
ATOM 772 O O . ALA A 1 99 ? -29.207 -16.819 30.153 1.00 47.81 99 ALA A O 1
ATOM 773 N N . GLY A 1 100 ? -27.244 -17.683 30.856 1.00 43.06 100 GLY A N 1
ATOM 774 C CA . GLY A 1 100 ? -27.414 -19.067 30.393 1.00 43.06 100 GLY A CA 1
ATOM 775 C C . GLY A 1 100 ? -27.100 -19.355 28.921 1.00 43.06 100 GLY A C 1
ATOM 776 O O . GLY A 1 100 ? -27.955 -19.226 28.055 1.00 43.06 100 GLY A O 1
ATOM 777 N N . GLY A 1 101 ? -25.903 -19.883 28.648 1.00 37.53 101 GLY A N 1
ATOM 778 C CA . GLY A 1 101 ? -25.596 -20.527 27.368 1.00 37.53 101 GLY A CA 1
ATOM 779 C C . GLY A 1 101 ? -24.140 -20.973 27.265 1.00 37.53 101 GLY A C 1
ATOM 780 O O . GLY A 1 101 ? -23.233 -20.146 27.278 1.00 37.53 101 GLY A O 1
ATOM 781 N N . HIS A 1 102 ? -23.908 -22.284 27.159 1.00 47.09 102 HIS A N 1
ATOM 782 C CA . HIS A 1 102 ? -22.597 -22.871 26.878 1.00 47.09 102 HIS A CA 1
ATOM 783 C C . HIS A 1 102 ? -22.100 -22.415 25.496 1.00 47.09 102 HIS A C 1
ATOM 785 O O . HIS A 1 102 ? -22.404 -23.037 24.481 1.00 47.09 102 HIS A O 1
ATOM 791 N N . HIS A 1 103 ? -21.326 -21.332 25.455 1.00 38.50 103 HIS A N 1
ATOM 792 C CA . HIS A 1 103 ? -20.622 -20.887 24.259 1.00 38.50 103 HIS A CA 1
ATOM 793 C C . HIS A 1 103 ? -19.144 -21.249 24.364 1.00 38.50 103 HIS A C 1
ATOM 795 O O . HIS A 1 103 ? -18.430 -20.819 25.268 1.00 38.50 103 HIS A O 1
ATOM 801 N N . GLN A 1 104 ? -18.700 -22.065 23.412 1.00 41.38 104 GLN A N 1
ATOM 802 C CA . GLN A 1 104 ? -17.320 -22.488 23.236 1.00 41.38 104 GLN A CA 1
ATOM 803 C C . GLN A 1 104 ? -16.405 -21.257 23.167 1.00 41.38 104 GLN A C 1
ATOM 805 O O . GLN A 1 104 ? -16.448 -20.484 22.206 1.00 41.38 104 GLN A O 1
ATOM 810 N N . GLN A 1 105 ? -15.618 -21.058 24.226 1.00 38.72 105 GLN A N 1
ATOM 811 C CA . GLN A 1 105 ? -14.640 -19.984 24.355 1.00 38.72 105 GLN A CA 1
ATOM 812 C C . GLN A 1 105 ? -13.630 -20.092 23.208 1.00 38.72 105 GLN A C 1
ATOM 814 O O . GLN A 1 105 ? -12.717 -20.914 23.246 1.00 38.72 105 GLN A O 1
ATOM 819 N N . ARG A 1 106 ? -13.770 -19.255 22.173 1.00 44.56 106 ARG A N 1
ATOM 820 C CA . ARG A 1 106 ? -12.631 -18.959 21.300 1.00 44.56 106 ARG A CA 1
ATOM 821 C C . ARG A 1 106 ? -11.637 -18.181 22.148 1.00 44.56 106 ARG A C 1
ATOM 823 O O . ARG A 1 106 ? -11.932 -17.068 22.579 1.00 44.56 106 ARG A O 1
ATOM 830 N N . SER A 1 107 ? -10.492 -18.798 22.408 1.00 42.72 107 SER A N 1
ATOM 831 C CA . SER A 1 107 ? -9.341 -18.174 23.048 1.00 42.72 107 SER A CA 1
ATOM 832 C C . SER A 1 107 ? -9.046 -16.825 22.387 1.00 42.72 107 SER A C 1
ATOM 834 O O . SER A 1 107 ? -8.812 -16.749 21.179 1.00 42.72 107 SER A O 1
ATOM 836 N N . ARG A 1 108 ? -9.106 -15.751 23.179 1.00 44.91 108 ARG A N 1
ATOM 837 C CA . ARG A 1 108 ? -8.647 -14.415 22.793 1.00 44.91 108 ARG A CA 1
ATOM 838 C C . ARG A 1 108 ? -7.133 -14.464 22.604 1.00 44.91 108 ARG A C 1
ATOM 840 O O . ARG A 1 108 ? -6.403 -14.599 23.576 1.00 44.91 108 ARG A O 1
ATOM 847 N N . GLU A 1 109 ? -6.674 -14.349 21.364 1.00 51.03 109 GLU A N 1
ATOM 848 C CA . GLU A 1 109 ? -5.281 -14.003 21.074 1.00 51.03 109 GLU A CA 1
ATOM 849 C C . GLU A 1 109 ? -5.110 -12.494 21.291 1.00 51.03 109 GLU A C 1
ATOM 851 O O . GLU A 1 109 ? -5.440 -11.680 20.427 1.00 51.03 109 GLU A O 1
ATOM 856 N N . GLU A 1 110 ? -4.643 -12.114 22.477 1.00 47.72 110 GLU A N 1
ATOM 857 C CA . GLU A 1 110 ? -4.132 -10.769 22.743 1.00 47.72 110 GLU A CA 1
ATOM 858 C C . GLU A 1 110 ? -2.930 -10.499 21.808 1.00 47.72 110 GLU A C 1
ATOM 860 O O . GLU A 1 110 ? -2.021 -11.320 21.705 1.00 47.72 110 GLU A O 1
ATOM 865 N N . GLY A 1 111 ? -2.948 -9.379 21.068 1.00 55.06 111 GLY A N 1
ATOM 866 C CA . GLY A 1 111 ? -1.876 -8.991 20.127 1.00 55.06 111 GLY A CA 1
ATOM 867 C C . GLY A 1 111 ? -2.142 -9.239 18.629 1.00 55.06 111 GLY A C 1
ATOM 868 O O . GLY A 1 111 ? -1.220 -9.168 17.804 1.00 55.06 111 GLY A O 1
ATOM 869 N N . LYS A 1 112 ? -3.387 -9.534 18.235 1.00 60.34 112 LYS A N 1
ATOM 870 C CA . LYS A 1 112 ? -3.756 -9.703 16.823 1.00 60.34 112 LYS A CA 1
ATOM 871 C C . LYS A 1 112 ? -4.157 -8.370 16.181 1.00 60.34 112 LYS A C 1
ATOM 873 O O . LYS A 1 112 ? -5.233 -7.855 16.459 1.00 60.34 112 LYS A O 1
ATOM 878 N N . ILE A 1 113 ? -3.305 -7.860 15.290 1.00 70.88 113 ILE A N 1
ATOM 879 C CA . ILE A 1 113 ? -3.647 -6.797 14.331 1.00 70.88 113 ILE A CA 1
ATOM 880 C C . ILE A 1 113 ? -4.852 -7.284 13.511 1.00 70.88 113 ILE A C 1
ATOM 882 O O . ILE A 1 113 ? -4.795 -8.365 12.920 1.00 70.88 113 ILE A O 1
ATOM 886 N N . GLY A 1 114 ? -5.953 -6.533 13.535 1.00 77.00 114 GLY A N 1
ATOM 887 C CA . GLY A 1 114 ? -7.239 -6.943 12.968 1.00 77.00 114 GLY A CA 1
ATOM 888 C C . GLY A 1 114 ? -7.537 -6.387 11.577 1.00 77.00 114 GLY A C 1
ATOM 889 O O . GLY A 1 114 ? -8.624 -5.866 11.387 1.00 77.00 114 GLY A O 1
ATOM 890 N N . LEU A 1 115 ? -6.610 -6.474 10.616 1.00 95.00 115 LEU A N 1
ATOM 891 C CA . LEU A 1 115 ? -6.884 -6.028 9.243 1.00 95.00 115 LEU A CA 1
ATOM 892 C C . LEU A 1 115 ? -7.655 -7.110 8.468 1.00 95.00 115 LEU A C 1
ATOM 894 O O . LEU A 1 115 ? -7.211 -8.257 8.384 1.00 95.00 115 LEU A O 1
ATOM 898 N N . GLU A 1 116 ? -8.793 -6.776 7.865 1.00 95.69 116 GLU A N 1
ATOM 899 C CA . GLU A 1 116 ? -9.539 -7.739 7.046 1.00 95.69 116 GLU A CA 1
ATOM 900 C C . GLU A 1 116 ? -8.972 -7.806 5.631 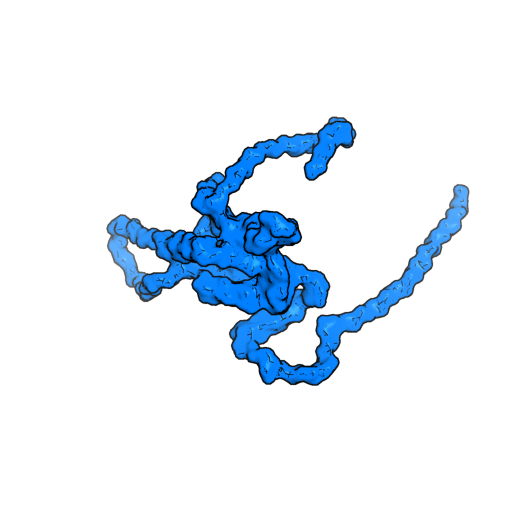1.00 95.69 116 GLU A C 1
ATOM 902 O O . GLU A 1 116 ? -8.693 -8.892 5.113 1.00 95.69 116 GLU A O 1
ATOM 907 N N . VAL A 1 117 ? -8.750 -6.645 5.016 1.00 98.00 117 VAL A N 1
ATOM 908 C CA . VAL A 1 117 ? -8.310 -6.549 3.627 1.00 98.00 117 VAL A CA 1
ATOM 909 C C . VAL A 1 117 ? -7.123 -5.602 3.493 1.00 98.00 117 VAL A C 1
ATOM 911 O O . VAL A 1 117 ? -7.163 -4.452 3.917 1.00 98.00 117 VAL A O 1
ATOM 914 N N . LEU A 1 118 ? -6.073 -6.079 2.830 1.00 98.38 118 LEU A N 1
ATOM 915 C CA . LEU A 1 118 ? -4.973 -5.263 2.327 1.00 98.38 118 LEU A CA 1
ATOM 916 C C . LEU A 1 118 ? -5.071 -5.174 0.803 1.00 98.38 118 LEU A C 1
ATOM 918 O O . LEU A 1 118 ? -5.040 -6.202 0.131 1.00 98.38 118 LEU A O 1
ATOM 922 N N . ILE A 1 119 ? -5.140 -3.966 0.253 1.00 98.69 119 ILE A N 1
ATOM 923 C CA . ILE A 1 119 ? -5.007 -3.704 -1.185 1.00 98.69 119 ILE A CA 1
ATOM 924 C C . ILE A 1 119 ? -3.688 -2.959 -1.375 1.00 98.69 119 ILE A C 1
ATOM 926 O O . ILE A 1 119 ? -3.542 -1.849 -0.868 1.00 98.69 119 ILE A O 1
ATOM 930 N N . ILE A 1 120 ? -2.715 -3.573 -2.049 1.00 98.50 120 ILE A N 1
ATOM 931 C CA . ILE A 1 120 ? -1.326 -3.094 -2.053 1.00 98.50 120 ILE A CA 1
ATOM 932 C C . ILE A 1 120 ? -0.697 -3.069 -3.449 1.00 98.50 120 ILE A C 1
ATOM 934 O O . ILE A 1 120 ? -0.887 -3.982 -4.253 1.00 98.50 120 ILE A O 1
ATOM 938 N N . ASP A 1 121 ? 0.084 -2.020 -3.710 1.00 98.00 121 ASP A N 1
ATOM 939 C CA . ASP A 1 121 ? 0.886 -1.844 -4.921 1.00 98.00 121 ASP A CA 1
ATOM 940 C C . ASP A 1 121 ? 1.842 -3.016 -5.166 1.00 98.00 121 ASP A C 1
ATOM 942 O O . ASP A 1 121 ? 2.526 -3.512 -4.266 1.00 98.00 121 ASP A O 1
ATOM 946 N N . THR A 1 122 ? 1.909 -3.457 -6.414 1.00 96.25 122 THR A N 1
ATOM 947 C CA . THR A 1 122 ? 2.901 -4.391 -6.937 1.00 96.25 122 THR A CA 1
ATOM 948 C C . THR A 1 122 ? 3.034 -4.151 -8.434 1.00 96.25 122 THR A C 1
ATOM 950 O O . THR A 1 122 ? 2.353 -4.769 -9.248 1.00 96.25 122 THR A O 1
ATOM 953 N N . LEU A 1 123 ? 3.946 -3.263 -8.825 1.00 94.50 123 LEU A N 1
ATOM 954 C CA . LEU A 1 123 ? 4.160 -2.974 -10.242 1.00 94.50 123 LEU A CA 1
ATOM 955 C C . LEU A 1 123 ? 4.808 -4.169 -10.955 1.00 94.50 123 LEU A C 1
ATOM 957 O O . LEU A 1 123 ? 4.410 -4.541 -12.061 1.00 94.50 123 LEU A O 1
ATOM 961 N N . ARG A 1 124 ? 5.844 -4.762 -10.342 1.00 90.62 124 ARG A N 1
ATOM 962 C CA . ARG A 1 124 ? 6.717 -5.784 -10.954 1.00 90.62 124 ARG A CA 1
ATOM 963 C C . ARG A 1 124 ? 7.136 -6.855 -9.945 1.00 90.62 124 ARG A C 1
ATOM 965 O O . ARG A 1 124 ? 6.879 -6.757 -8.751 1.00 90.62 124 ARG A O 1
ATOM 972 N N . LEU A 1 125 ? 7.814 -7.898 -10.428 1.00 88.12 125 LEU A N 1
ATOM 973 C CA . LEU A 1 125 ? 8.454 -8.887 -9.551 1.00 88.12 125 LEU A CA 1
ATOM 974 C C . LEU A 1 125 ? 9.594 -8.254 -8.734 1.00 88.12 125 LEU A C 1
ATOM 976 O O . LEU A 1 125 ? 9.756 -8.552 -7.554 1.00 88.12 125 LEU A O 1
ATOM 980 N N . LEU A 1 126 ? 10.358 -7.351 -9.354 1.00 89.81 126 LEU A N 1
ATOM 981 C CA . LEU A 1 126 ? 11.449 -6.614 -8.716 1.00 89.81 126 LEU A CA 1
ATOM 982 C C . LEU A 1 126 ? 11.002 -5.203 -8.298 1.00 89.81 126 LEU A C 1
ATOM 984 O O . LEU A 1 126 ? 10.140 -4.635 -8.970 1.00 89.81 126 LEU A O 1
ATOM 988 N N . PRO A 1 127 ? 11.601 -4.614 -7.247 1.00 92.19 127 PRO A N 1
ATOM 989 C CA . PRO A 1 127 ? 11.340 -3.229 -6.858 1.00 92.19 127 PRO A CA 1
ATOM 990 C C . PRO A 1 127 ? 11.545 -2.230 -8.003 1.00 92.19 127 PRO A C 1
ATOM 992 O O . PRO A 1 127 ? 12.432 -2.397 -8.844 1.00 92.19 127 PRO A O 1
ATOM 995 N N . HIS A 1 128 ? 10.748 -1.163 -8.009 1.00 92.62 128 HIS A N 1
ATOM 996 C CA . HIS A 1 128 ? 10.910 -0.014 -8.896 1.00 92.62 128 HIS A CA 1
ATOM 997 C C . HIS A 1 128 ? 11.250 1.239 -8.081 1.00 92.62 128 HIS A C 1
ATOM 999 O O . HIS A 1 128 ? 10.977 1.304 -6.887 1.00 92.62 128 HIS A O 1
ATOM 1005 N N . ALA A 1 129 ? 11.803 2.267 -8.729 1.00 92.31 129 ALA A N 1
ATOM 1006 C CA . ALA A 1 129 ? 12.146 3.523 -8.058 1.00 92.31 129 ALA A CA 1
ATOM 1007 C C . ALA A 1 129 ? 10.941 4.179 -7.358 1.00 92.31 129 ALA A C 1
ATOM 1009 O O . ALA A 1 129 ? 11.111 4.830 -6.334 1.00 92.31 129 ALA A O 1
ATOM 1010 N N . SER A 1 130 ? 9.738 3.991 -7.905 1.00 93.81 130 SER A N 1
ATOM 1011 C CA . SER A 1 130 ? 8.489 4.585 -7.416 1.00 93.81 130 SER A CA 1
ATOM 1012 C C . SER A 1 130 ? 7.426 3.571 -6.974 1.00 93.81 130 SER A C 1
ATOM 1014 O O . SER A 1 130 ? 6.413 3.979 -6.423 1.00 93.81 130 SER A O 1
ATOM 1016 N N . HIS A 1 131 ? 7.653 2.269 -7.156 1.00 96.88 131 HIS A N 1
ATOM 1017 C CA . HIS A 1 131 ? 6.653 1.236 -6.863 1.00 96.88 131 HIS A CA 1
ATOM 1018 C C . HIS A 1 131 ? 7.259 0.016 -6.187 1.00 96.88 131 HIS A C 1
ATOM 1020 O O . HIS A 1 131 ? 8.438 -0.307 -6.376 1.00 96.88 131 HIS A O 1
ATOM 1026 N N . PHE A 1 132 ? 6.411 -0.715 -5.483 1.00 97.31 132 PHE A N 1
ATOM 1027 C CA . PHE A 1 132 ? 6.758 -1.972 -4.869 1.00 97.31 132 PHE A CA 1
ATOM 1028 C C . PHE A 1 132 ? 6.955 -3.072 -5.907 1.00 97.31 132 PHE A C 1
ATOM 1030 O O . PHE A 1 132 ? 6.271 -3.170 -6.931 1.00 97.31 132 PHE A O 1
ATOM 1037 N N . GLY A 1 133 ? 7.910 -3.943 -5.588 1.00 94.69 133 GLY A N 1
ATOM 1038 C CA . GLY A 1 133 ? 7.966 -5.296 -6.115 1.00 94.69 133 GLY A CA 1
ATOM 1039 C C . GLY A 1 133 ? 7.175 -6.274 -5.240 1.00 94.69 133 GLY A C 1
ATOM 1040 O O . GLY A 1 133 ? 6.901 -5.995 -4.070 1.00 94.69 133 GLY A O 1
ATOM 1041 N N . ILE A 1 134 ? 6.890 -7.469 -5.764 1.00 93.50 134 ILE A N 1
ATOM 1042 C CA . ILE A 1 134 ? 6.095 -8.492 -5.055 1.00 93.50 134 ILE A CA 1
ATOM 1043 C C . ILE A 1 134 ? 6.647 -8.830 -3.658 1.00 93.50 134 ILE A C 1
ATOM 1045 O O . ILE A 1 134 ? 5.888 -8.982 -2.705 1.00 93.50 134 ILE A O 1
ATOM 1049 N N . ALA A 1 135 ? 7.973 -8.892 -3.497 1.00 92.75 135 ALA A N 1
ATOM 1050 C CA . ALA A 1 135 ? 8.597 -9.198 -2.210 1.00 92.75 135 ALA A CA 1
ATOM 1051 C C . ALA A 1 135 ? 8.332 -8.114 -1.148 1.00 92.75 135 ALA A C 1
ATOM 1053 O O . ALA A 1 135 ? 8.138 -8.439 0.024 1.00 92.75 135 ALA A O 1
ATOM 1054 N N . GLN A 1 136 ? 8.288 -6.838 -1.549 1.00 96.88 136 GLN A N 1
ATOM 1055 C CA . GLN A 1 136 ? 7.980 -5.723 -0.647 1.00 96.88 136 GLN A CA 1
ATOM 1056 C C . GLN A 1 136 ? 6.505 -5.759 -0.236 1.00 96.88 136 GLN A C 1
ATOM 1058 O O . GLN A 1 136 ? 6.206 -5.661 0.952 1.00 96.88 136 GLN A O 1
ATOM 1063 N N . ALA A 1 137 ? 5.599 -6.009 -1.185 1.00 97.00 137 ALA A N 1
ATOM 1064 C CA . ALA A 1 137 ? 4.177 -6.168 -0.892 1.00 97.00 137 ALA A CA 1
ATOM 1065 C C . ALA A 1 137 ? 3.912 -7.339 0.073 1.00 97.00 137 ALA A C 1
ATOM 1067 O O . ALA A 1 137 ? 3.199 -7.185 1.065 1.00 97.00 137 ALA A O 1
ATOM 1068 N N . ILE A 1 138 ? 4.559 -8.492 -0.148 1.00 95.12 138 ILE A N 1
ATOM 1069 C CA . ILE A 1 138 ? 4.476 -9.652 0.755 1.00 95.12 138 ILE A CA 1
ATOM 1070 C C . ILE A 1 138 ? 5.033 -9.323 2.140 1.00 95.12 138 ILE A C 1
ATOM 1072 O O . ILE A 1 138 ? 4.466 -9.759 3.140 1.00 95.12 138 ILE A O 1
ATOM 1076 N N . HIS A 1 139 ? 6.131 -8.570 2.230 1.00 95.62 139 HIS A N 1
ATOM 1077 C CA . HIS A 1 139 ? 6.688 -8.166 3.519 1.00 95.62 139 HIS A CA 1
ATOM 1078 C C . HIS A 1 139 ? 5.671 -7.359 4.340 1.00 95.62 139 HIS A C 1
ATOM 1080 O O . HIS A 1 139 ? 5.443 -7.677 5.509 1.00 95.62 139 HIS A O 1
ATOM 1086 N N . ILE A 1 140 ? 5.003 -6.383 3.716 1.00 97.44 140 ILE A N 1
ATOM 1087 C CA . ILE A 1 140 ? 3.938 -5.605 4.361 1.00 97.44 140 ILE A CA 1
ATOM 1088 C C . ILE A 1 140 ? 2.751 -6.498 4.737 1.00 97.44 140 ILE A C 1
ATOM 1090 O O . ILE A 1 140 ? 2.291 -6.443 5.876 1.00 97.44 140 ILE A O 1
ATOM 1094 N N . ALA A 1 141 ? 2.305 -7.385 3.841 1.00 95.50 141 ALA A N 1
ATOM 1095 C CA . ALA A 1 141 ? 1.223 -8.324 4.133 1.00 95.50 141 ALA A CA 1
ATOM 1096 C C . ALA A 1 141 ? 1.549 -9.232 5.332 1.00 95.50 141 ALA A C 1
ATOM 1098 O O . ALA A 1 141 ? 0.721 -9.425 6.215 1.00 95.50 141 ALA A O 1
ATOM 1099 N N . ARG A 1 142 ? 2.780 -9.747 5.428 1.00 93.56 142 ARG A N 1
ATOM 1100 C CA . ARG A 1 142 ? 3.215 -10.561 6.575 1.00 93.56 142 ARG A CA 1
ATOM 1101 C C . ARG A 1 142 ? 3.248 -9.770 7.878 1.00 93.56 142 ARG A C 1
ATOM 1103 O O . ARG A 1 142 ? 2.963 -10.341 8.929 1.00 93.56 142 ARG A O 1
ATOM 1110 N N . ARG A 1 143 ? 3.611 -8.488 7.815 1.00 94.00 143 ARG A N 1
ATOM 1111 C CA . ARG A 1 143 ? 3.655 -7.600 8.979 1.00 94.00 143 ARG A CA 1
ATOM 1112 C C . ARG A 1 143 ? 2.250 -7.276 9.491 1.00 94.00 143 ARG A C 1
ATOM 1114 O O . ARG A 1 143 ? 1.992 -7.460 10.675 1.00 94.00 143 ARG A O 1
ATOM 1121 N N . LEU A 1 144 ? 1.346 -6.874 8.595 1.00 94.50 144 LEU A N 1
ATOM 1122 C CA . LEU A 1 144 ? -0.020 -6.454 8.937 1.00 94.50 144 LEU A CA 1
ATOM 1123 C C . LEU A 1 144 ? -1.002 -7.621 9.132 1.00 94.50 144 LEU A C 1
ATOM 1125 O O . LEU A 1 144 ? -2.056 -7.430 9.727 1.00 94.50 144 LEU A O 1
ATOM 1129 N N . ARG A 1 145 ? -0.656 -8.827 8.661 1.00 93.94 145 ARG A N 1
ATOM 1130 C CA . ARG A 1 145 ? -1.443 -10.070 8.794 1.00 93.94 145 ARG A CA 1
ATOM 1131 C C . ARG A 1 145 ? -2.926 -9.923 8.389 1.00 93.94 145 ARG A C 1
ATOM 1133 O O . ARG A 1 145 ? -3.793 -10.337 9.163 1.00 93.94 145 ARG A O 1
ATOM 1140 N N . PRO A 1 146 ? -3.238 -9.368 7.201 1.00 95.50 146 PRO A N 1
ATOM 1141 C CA . PRO A 1 146 ? -4.617 -9.245 6.755 1.00 95.50 146 PRO A CA 1
ATOM 1142 C C . PRO A 1 146 ? -5.264 -10.620 6.540 1.00 95.50 146 PRO A C 1
ATOM 1144 O O . PRO A 1 146 ? -4.573 -11.600 6.246 1.00 95.50 146 PRO A O 1
ATOM 1147 N N . VAL A 1 147 ? -6.596 -10.691 6.604 1.00 94.62 147 VAL A N 1
ATOM 1148 C CA . VAL A 1 147 ? -7.339 -11.907 6.217 1.00 94.62 147 VAL A CA 1
ATOM 1149 C C . VAL A 1 147 ? -7.222 -12.159 4.710 1.00 94.62 147 VAL A C 1
ATOM 1151 O O . VAL A 1 147 ? -7.094 -13.307 4.281 1.00 94.62 147 VAL A O 1
ATOM 1154 N N . ARG A 1 148 ? -7.250 -11.098 3.893 1.00 95.19 148 ARG A N 1
ATOM 1155 C CA . ARG A 1 148 ? -7.073 -11.158 2.435 1.00 95.19 148 ARG A CA 1
ATOM 1156 C C . ARG A 1 148 ? -6.132 -10.063 1.946 1.00 95.19 148 ARG A C 1
ATOM 1158 O O . ARG A 1 148 ? -6.232 -8.919 2.377 1.00 95.19 148 ARG A O 1
ATOM 1165 N N . THR A 1 149 ? -5.280 -10.403 0.984 1.00 95.81 149 THR A N 1
ATOM 1166 C CA . THR A 1 149 ? -4.406 -9.447 0.294 1.00 95.81 149 THR A CA 1
ATOM 1167 C C . THR A 1 149 ? -4.729 -9.438 -1.193 1.00 95.81 149 THR A C 1
ATOM 1169 O O . THR A 1 149 ? -4.714 -10.492 -1.827 1.00 95.81 149 THR A O 1
ATOM 1172 N N . TYR A 1 150 ? -4.966 -8.256 -1.752 1.00 96.62 150 TYR A N 1
ATOM 1173 C CA . TYR A 1 150 ? -5.104 -8.018 -3.183 1.00 96.62 150 TYR A CA 1
ATOM 1174 C C . TYR A 1 150 ? -3.913 -7.199 -3.672 1.00 96.62 150 TYR A C 1
ATOM 1176 O O . TYR A 1 150 ? -3.634 -6.116 -3.160 1.00 96.62 150 TYR A O 1
ATOM 1184 N N . LEU A 1 151 ? -3.205 -7.731 -4.663 1.00 95.75 151 LEU A N 1
ATOM 1185 C CA . LEU A 1 151 ? -2.121 -7.030 -5.339 1.00 95.75 151 LEU A CA 1
ATOM 1186 C C . LEU A 1 151 ? -2.703 -6.227 -6.512 1.00 95.75 151 LEU A C 1
ATOM 1188 O O . LEU A 1 151 ? -3.499 -6.762 -7.286 1.00 95.75 151 LEU A O 1
ATOM 1192 N N . VAL A 1 152 ? -2.313 -4.959 -6.641 1.00 95.94 152 VAL A N 1
ATOM 1193 C CA . VAL A 1 152 ? -2.768 -4.041 -7.702 1.00 95.94 152 VAL A CA 1
ATOM 1194 C C . VAL A 1 152 ? -1.587 -3.300 -8.338 1.00 95.94 152 VAL A C 1
ATOM 1196 O O . VAL A 1 152 ? -0.467 -3.369 -7.845 1.00 95.94 152 VAL A O 1
ATOM 1199 N N . GLY A 1 153 ? -1.818 -2.585 -9.443 1.00 93.25 153 GLY A N 1
ATOM 1200 C CA . GLY A 1 153 ? -0.790 -1.746 -10.080 1.00 93.25 153 GLY A CA 1
ATOM 1201 C C . GLY A 1 153 ? 0.135 -2.474 -11.063 1.00 93.25 153 GLY A C 1
ATOM 1202 O O . GLY A 1 153 ? 1.132 -1.905 -11.491 1.00 93.25 153 GLY A O 1
ATOM 1203 N N . PHE A 1 154 ? -0.175 -3.715 -11.452 1.00 92.38 154 PHE A N 1
ATOM 1204 C CA . PHE A 1 154 ? 0.664 -4.517 -12.350 1.00 92.38 154 PHE A CA 1
ATOM 1205 C C . PHE A 1 154 ? 0.955 -3.839 -13.699 1.00 92.38 154 PHE A C 1
ATOM 1207 O O . PHE A 1 154 ? 0.066 -3.274 -14.337 1.00 92.38 154 PHE A O 1
ATOM 1214 N N . THR A 1 155 ? 2.183 -3.993 -14.215 1.00 87.44 155 THR A N 1
ATOM 1215 C CA . THR A 1 155 ? 2.450 -3.652 -15.627 1.00 87.44 155 THR A CA 1
ATOM 1216 C C . THR A 1 155 ? 1.753 -4.621 -16.585 1.00 87.44 155 THR A C 1
ATOM 1218 O O . THR A 1 155 ? 1.615 -5.805 -16.284 1.00 87.44 155 THR A O 1
ATOM 1221 N N . HIS A 1 156 ? 1.494 -4.173 -17.814 1.00 84.62 156 HIS A N 1
ATOM 1222 C CA . HIS A 1 156 ? 0.987 -5.013 -18.907 1.00 84.62 156 HIS A CA 1
ATOM 1223 C C . HIS A 1 156 ? 2.001 -6.042 -19.458 1.00 84.62 156 HIS A C 1
ATOM 1225 O O . HIS A 1 156 ? 1.668 -6.795 -20.368 1.00 84.62 156 HIS A O 1
ATOM 1231 N N . ARG A 1 157 ? 3.249 -6.077 -18.962 1.00 81.94 157 ARG A N 1
ATOM 1232 C CA . ARG A 1 157 ? 4.299 -6.985 -19.470 1.00 81.94 157 ARG A CA 1
ATOM 1233 C C . ARG A 1 157 ? 4.233 -8.398 -18.887 1.00 81.94 157 ARG A C 1
ATOM 1235 O O . ARG A 1 157 ? 4.914 -9.282 -19.387 1.00 81.94 157 ARG A O 1
ATOM 1242 N N . VAL A 1 158 ? 3.472 -8.609 -17.815 1.00 83.81 158 VAL A N 1
ATOM 1243 C CA . VAL A 1 158 ? 3.317 -9.914 -17.157 1.00 83.81 158 VAL A CA 1
ATOM 1244 C C . VAL A 1 158 ? 1.836 -10.264 -17.184 1.00 83.81 158 VAL A C 1
ATOM 1246 O O . VAL A 1 158 ? 1.014 -9.459 -16.749 1.00 83.81 158 VAL A O 1
ATOM 1249 N N . SER A 1 159 ? 1.490 -11.433 -17.725 1.00 87.12 159 SER A N 1
ATOM 1250 C CA . SER A 1 159 ? 0.094 -11.869 -17.815 1.00 87.12 159 SER A CA 1
ATOM 1251 C C . SER A 1 159 ? -0.497 -12.149 -16.431 1.00 87.12 159 SER A C 1
ATOM 1253 O O . SER A 1 159 ? 0.226 -12.408 -15.465 1.00 87.12 159 SER A O 1
ATOM 1255 N N . HIS A 1 160 ? -1.829 -12.138 -16.343 1.00 87.06 160 HIS A N 1
ATOM 1256 C CA . HIS A 1 160 ? -2.534 -12.537 -15.125 1.00 87.06 160 HIS A CA 1
ATOM 1257 C C . HIS A 1 160 ? -2.143 -13.958 -14.685 1.00 87.06 160 HIS A C 1
ATOM 1259 O O . HIS A 1 160 ? -1.833 -14.168 -13.517 1.00 87.06 160 HIS A O 1
ATOM 1265 N N . ASP A 1 161 ? -2.049 -14.902 -15.625 1.00 88.31 161 ASP A N 1
ATOM 1266 C CA . ASP A 1 161 ? -1.669 -16.290 -15.334 1.00 88.31 161 ASP A CA 1
ATOM 1267 C C . ASP A 1 161 ? -0.262 -16.398 -14.734 1.00 88.31 161 ASP A C 1
ATOM 1269 O O . ASP A 1 161 ? -0.050 -17.146 -13.779 1.00 88.31 161 ASP A O 1
ATOM 1273 N N . CYS A 1 162 ? 0.700 -15.608 -15.227 1.00 87.88 162 CYS A N 1
ATOM 1274 C CA . CYS A 1 162 ? 2.037 -15.551 -14.639 1.00 87.88 162 CYS A CA 1
ATOM 1275 C C . CYS A 1 162 ? 2.007 -15.012 -13.201 1.00 87.88 162 CYS A C 1
ATOM 1277 O O . CYS A 1 162 ? 2.708 -15.539 -12.336 1.00 87.88 162 CYS A O 1
ATOM 1279 N N . TRP A 1 163 ? 1.195 -13.989 -12.920 1.00 89.81 163 TRP A N 1
ATOM 1280 C CA . TRP A 1 163 ? 1.026 -13.472 -11.559 1.00 89.81 163 TRP A CA 1
ATOM 1281 C C . TRP A 1 163 ? 0.386 -14.494 -10.625 1.00 89.81 163 TRP A C 1
ATOM 1283 O O . TRP A 1 163 ? 0.886 -14.696 -9.516 1.00 89.81 163 TRP A O 1
ATOM 1293 N N . THR A 1 164 ? -0.662 -15.176 -11.085 1.00 89.00 164 THR A N 1
ATOM 1294 C CA . THR A 1 164 ? -1.329 -16.253 -10.346 1.00 89.00 164 THR A CA 1
ATOM 1295 C C . THR A 1 164 ? -0.355 -17.384 -10.033 1.00 89.00 164 THR A C 1
ATOM 1297 O O . THR A 1 164 ? -0.245 -17.795 -8.878 1.00 89.00 164 THR A O 1
ATOM 1300 N N . TYR A 1 165 ? 0.430 -17.820 -11.022 1.00 88.75 165 TYR A N 1
ATOM 1301 C CA . TYR A 1 165 ? 1.464 -18.834 -10.835 1.00 88.75 165 TYR A CA 1
ATOM 1302 C C . TYR A 1 165 ? 2.516 -18.416 -9.800 1.00 88.75 165 TYR A C 1
ATOM 1304 O O . TYR A 1 165 ? 2.842 -19.195 -8.902 1.00 88.75 165 TYR A O 1
ATOM 1312 N N . CYS A 1 166 ? 3.027 -17.183 -9.885 1.00 86.25 166 CYS A N 1
ATOM 1313 C CA . CYS A 1 166 ? 3.980 -16.648 -8.912 1.00 86.25 166 CYS A CA 1
ATOM 1314 C C . CYS A 1 166 ? 3.393 -16.623 -7.495 1.00 86.25 166 CYS A C 1
ATOM 1316 O O . CYS A 1 166 ? 4.058 -17.054 -6.554 1.00 86.25 166 CYS A O 1
ATOM 1318 N N . CYS A 1 167 ? 2.151 -16.158 -7.333 1.00 86.75 167 CYS A N 1
ATOM 1319 C CA . CYS A 1 167 ? 1.487 -16.119 -6.031 1.00 86.75 167 CYS A CA 1
ATOM 1320 C C . CYS A 1 167 ? 1.301 -17.528 -5.459 1.00 86.75 167 CYS A C 1
ATOM 1322 O O . CYS A 1 167 ? 1.656 -17.759 -4.306 1.00 86.75 167 CYS A O 1
ATOM 1324 N N . GLN A 1 168 ? 0.839 -18.483 -6.272 1.00 88.19 168 GLN A N 1
ATOM 1325 C CA . GLN A 1 168 ? 0.697 -19.878 -5.860 1.00 88.19 168 GLN A CA 1
ATOM 1326 C C . GLN A 1 168 ? 2.044 -20.481 -5.435 1.00 88.19 168 GLN A C 1
ATOM 1328 O O . GLN A 1 168 ? 2.139 -21.087 -4.370 1.00 88.19 168 GLN A O 1
ATOM 1333 N N . ALA A 1 169 ? 3.104 -20.264 -6.220 1.00 86.38 169 ALA A N 1
ATOM 1334 C CA . ALA A 1 169 ? 4.438 -20.759 -5.897 1.00 86.38 169 ALA A CA 1
ATOM 1335 C C . ALA A 1 169 ? 4.948 -20.227 -4.552 1.00 86.38 169 ALA A C 1
ATOM 1337 O O . ALA A 1 169 ? 5.494 -20.979 -3.743 1.00 86.38 169 ALA A O 1
ATOM 1338 N N . ILE A 1 170 ? 4.740 -18.936 -4.296 1.00 84.56 170 ILE A N 1
ATOM 1339 C CA . ILE A 1 170 ? 5.115 -18.286 -3.040 1.00 84.56 170 ILE A CA 1
ATOM 1340 C C . ILE A 1 170 ? 4.296 -18.847 -1.872 1.00 84.56 170 ILE A C 1
ATOM 1342 O O . ILE A 1 170 ? 4.866 -19.135 -0.820 1.00 84.56 170 ILE A O 1
ATOM 1346 N N . SER A 1 171 ? 2.986 -19.038 -2.051 1.00 83.56 171 SER A N 1
ATOM 1347 C CA . SER A 1 171 ? 2.103 -19.628 -1.037 1.00 83.56 171 SER A CA 1
ATOM 1348 C C . SER A 1 171 ? 2.480 -21.069 -0.685 1.00 83.56 171 SER A C 1
ATOM 1350 O O . SER A 1 171 ? 2.367 -21.461 0.472 1.00 83.56 171 SER A O 1
ATOM 1352 N N . GLU A 1 172 ? 2.986 -21.837 -1.650 1.00 87.75 172 GLU A N 1
ATOM 1353 C CA . GLU A 1 172 ? 3.514 -23.197 -1.455 1.00 87.75 172 GLU A CA 1
ATOM 1354 C C . GLU A 1 172 ? 4.930 -23.212 -0.843 1.00 87.75 172 GLU A C 1
ATOM 1356 O O . GLU A 1 172 ? 5.495 -24.277 -0.598 1.00 87.75 172 GLU A O 1
ATOM 1361 N N . GLY A 1 173 ? 5.539 -22.045 -0.607 1.00 82.94 173 GLY A N 1
ATOM 1362 C CA . GLY A 1 173 ? 6.899 -21.934 -0.078 1.00 82.94 173 GLY A CA 1
ATOM 1363 C C . GLY A 1 173 ? 7.991 -22.321 -1.082 1.00 82.94 173 GLY A C 1
ATOM 1364 O O . GLY A 1 173 ? 9.132 -22.573 -0.675 1.00 82.94 173 GLY A O 1
ATOM 1365 N N . ARG A 1 174 ? 7.677 -22.364 -2.387 1.00 79.94 174 ARG A N 1
ATOM 1366 C CA . ARG A 1 174 ? 8.667 -22.649 -3.432 1.00 79.94 174 ARG A CA 1
ATOM 1367 C C . ARG A 1 174 ? 9.724 -21.548 -3.462 1.00 79.94 174 ARG A C 1
ATOM 1369 O O . ARG A 1 174 ? 9.429 -20.355 -3.435 1.00 79.94 174 ARG A O 1
ATOM 1376 N N . ARG A 1 175 ? 10.989 -21.963 -3.518 1.00 76.06 175 ARG A N 1
ATOM 1377 C CA . ARG A 1 175 ? 12.147 -21.063 -3.607 1.00 76.06 175 ARG A CA 1
ATOM 1378 C C . ARG A 1 175 ? 12.551 -20.885 -5.063 1.00 76.06 175 ARG A C 1
ATOM 1380 O O . ARG A 1 175 ? 12.357 -21.793 -5.862 1.00 76.06 175 ARG A O 1
ATOM 1387 N N . SER A 1 176 ? 13.186 -19.763 -5.396 1.00 67.75 176 SER A N 1
ATOM 1388 C CA . SER A 1 176 ? 13.737 -19.525 -6.742 1.00 67.75 176 SER A CA 1
ATOM 1389 C C . SER A 1 176 ? 14.703 -20.630 -7.196 1.00 67.75 176 SER A C 1
ATOM 1391 O O . SER A 1 176 ? 14.749 -20.957 -8.373 1.00 67.75 176 SER A O 1
ATOM 1393 N N . SER A 1 177 ? 15.413 -21.262 -6.258 1.00 67.75 177 SER A N 1
ATOM 1394 C CA . SER A 1 177 ? 16.302 -22.404 -6.510 1.00 67.75 177 SER A CA 1
ATOM 1395 C C . SER A 1 177 ? 15.583 -23.704 -6.890 1.00 67.75 177 SER A C 1
ATOM 1397 O O . SER A 1 177 ? 16.242 -24.664 -7.266 1.00 67.75 177 SER A O 1
ATOM 1399 N N . ALA A 1 178 ? 14.260 -23.774 -6.730 1.00 64.50 178 ALA A N 1
ATOM 1400 C CA . ALA A 1 178 ? 13.454 -24.940 -7.084 1.00 64.50 178 ALA A CA 1
ATOM 1401 C C . ALA A 1 178 ? 12.947 -24.892 -8.537 1.00 64.50 178 ALA A C 1
ATOM 1403 O O . ALA A 1 178 ? 12.231 -25.795 -8.961 1.00 64.50 178 ALA A O 1
ATOM 1404 N N . PHE A 1 179 ? 13.282 -23.836 -9.283 1.00 62.97 179 PHE A N 1
ATOM 1405 C CA . PHE A 1 179 ? 12.928 -23.701 -10.690 1.00 62.97 179 PHE A CA 1
ATOM 1406 C C . PHE A 1 179 ? 14.086 -24.188 -11.561 1.00 62.97 179 PHE A C 1
ATOM 1408 O O . PHE A 1 179 ? 15.224 -23.757 -11.383 1.00 62.97 179 PHE A O 1
ATOM 1415 N N . ASP A 1 180 ? 13.781 -25.077 -12.505 1.00 59.41 180 ASP A N 1
ATOM 1416 C CA . ASP A 1 180 ? 14.712 -25.486 -13.553 1.00 59.41 180 ASP A CA 1
ATOM 1417 C C . ASP A 1 180 ? 14.948 -24.289 -14.502 1.00 59.41 180 ASP A C 1
ATOM 1419 O O . ASP A 1 180 ? 13.984 -23.785 -15.086 1.00 59.41 180 ASP A O 1
ATOM 1423 N N . PRO A 1 181 ? 16.192 -23.793 -14.649 1.00 52.59 181 PRO A N 1
ATOM 1424 C CA . PRO A 1 181 ? 16.514 -22.648 -15.501 1.00 52.59 181 PRO A CA 1
ATOM 1425 C C . PRO A 1 181 ? 16.500 -22.973 -17.004 1.00 52.59 181 PRO A C 1
ATOM 1427 O O . PRO A 1 181 ? 16.906 -22.128 -17.805 1.00 52.59 181 PRO A O 1
ATOM 1430 N N . SER A 1 182 ? 16.068 -24.174 -17.405 1.00 49.06 182 SER A N 1
ATOM 1431 C CA . SER A 1 182 ? 15.936 -24.564 -18.809 1.00 49.06 182 SER A CA 1
ATOM 1432 C C . SER A 1 182 ? 15.230 -23.469 -19.634 1.00 49.06 182 SER A C 1
ATOM 1434 O O . SER A 1 182 ? 14.158 -22.997 -19.248 1.00 49.06 182 SER A O 1
ATOM 1436 N N . PRO A 1 183 ? 15.778 -23.059 -20.798 1.00 45.94 183 PRO A N 1
ATOM 1437 C CA . PRO A 1 183 ? 15.339 -21.868 -21.539 1.00 45.94 183 PRO A CA 1
ATOM 1438 C C . PRO A 1 183 ? 13.968 -22.019 -22.225 1.00 45.94 183 PRO A C 1
ATOM 1440 O O . PRO A 1 183 ? 13.584 -21.193 -23.049 1.00 45.94 183 PRO A O 1
ATOM 1443 N N . CYS A 1 184 ? 13.203 -23.059 -21.894 1.00 42.19 184 CYS A N 1
ATOM 1444 C CA . CYS A 1 184 ? 11.909 -23.357 -22.488 1.00 42.19 184 CYS A CA 1
ATOM 1445 C C . CYS A 1 184 ? 10.766 -22.927 -21.562 1.00 42.19 184 CYS A C 1
ATOM 1447 O O . CYS A 1 184 ? 9.919 -23.716 -21.160 1.00 42.19 184 CYS A O 1
ATOM 1449 N N . THR A 1 185 ? 10.728 -21.646 -21.218 1.00 42.31 185 THR A N 1
ATOM 1450 C CA . THR A 1 185 ? 9.461 -21.013 -20.859 1.00 42.31 185 THR A CA 1
ATOM 1451 C C . THR A 1 185 ? 9.244 -19.882 -21.845 1.00 42.31 185 THR A C 1
ATOM 1453 O O . THR A 1 185 ? 9.814 -18.800 -21.747 1.00 42.31 185 THR A O 1
ATOM 1456 N N . HIS A 1 186 ? 8.415 -20.149 -22.850 1.00 43.97 186 HIS A N 1
ATOM 1457 C CA . HIS A 1 186 ? 7.674 -19.095 -23.522 1.00 43.97 186 HIS A CA 1
ATOM 1458 C C . HIS A 1 186 ? 6.816 -18.410 -22.443 1.00 43.97 186 HIS A C 1
ATOM 1460 O O . HIS A 1 186 ? 5.673 -18.781 -22.207 1.00 43.97 186 HIS A O 1
ATOM 1466 N N . VAL A 1 187 ? 7.395 -17.437 -21.728 1.00 47.09 187 VAL A N 1
ATOM 1467 C CA . VAL A 1 187 ? 6.691 -16.597 -20.735 1.00 47.09 187 VAL A CA 1
ATOM 1468 C C . VAL A 1 187 ? 5.643 -15.705 -21.424 1.00 47.09 187 VAL A C 1
ATOM 1470 O O . VAL A 1 187 ? 4.803 -15.092 -20.774 1.00 47.09 187 VAL A O 1
ATOM 1473 N N . TYR A 1 188 ? 5.645 -15.683 -22.757 1.00 39.84 188 TYR A N 1
ATOM 1474 C CA . TYR A 1 188 ? 4.575 -15.147 -23.579 1.00 39.84 188 TYR A CA 1
ATOM 1475 C C . TYR A 1 188 ? 3.957 -16.285 -24.394 1.00 39.84 188 TYR A C 1
ATOM 1477 O O . TYR A 1 188 ? 4.718 -17.003 -25.059 1.00 39.84 188 TYR A O 1
ATOM 1485 N N . PRO A 1 189 ? 2.617 -16.438 -24.415 1.00 38.66 189 PRO A N 1
ATOM 1486 C CA . PRO A 1 189 ? 1.988 -17.253 -25.442 1.00 38.66 189 PRO A CA 1
ATOM 1487 C C . PRO A 1 189 ? 2.463 -16.742 -26.812 1.00 38.66 189 PRO A C 1
ATOM 1489 O O . PRO A 1 189 ? 2.645 -15.527 -26.970 1.00 38.66 189 PRO A O 1
ATOM 1492 N N . PRO A 1 190 ? 2.726 -17.627 -27.790 1.00 39.69 190 PRO A N 1
ATOM 1493 C CA . PRO A 1 190 ? 3.070 -17.187 -29.133 1.00 39.69 190 PRO A CA 1
ATOM 1494 C C . PRO A 1 190 ? 1.991 -16.208 -29.592 1.00 39.69 190 PRO A C 1
ATOM 1496 O O . PRO A 1 190 ? 0.800 -16.501 -29.469 1.00 39.69 190 PRO A O 1
ATOM 1499 N N . GLN A 1 191 ? 2.407 -15.025 -30.053 1.00 45.88 191 GLN A N 1
ATOM 1500 C CA . GLN A 1 191 ? 1.494 -14.080 -30.681 1.00 45.88 191 GLN A CA 1
ATOM 1501 C C . GLN A 1 191 ? 0.829 -14.833 -31.830 1.00 45.88 191 GLN A C 1
ATOM 1503 O O . GLN A 1 191 ? 1.476 -15.152 -32.828 1.00 45.88 191 GLN A O 1
ATOM 1508 N N . GLY A 1 192 ? -0.437 -15.206 -31.633 1.00 40.25 192 GLY A N 1
ATOM 1509 C CA . GLY A 1 192 ? -1.249 -15.788 -32.684 1.00 40.25 192 GLY A CA 1
ATOM 1510 C C . GLY A 1 192 ? -1.163 -14.857 -33.880 1.00 40.25 192 GLY A C 1
ATOM 1511 O O . GLY A 1 192 ? -1.306 -13.643 -33.724 1.00 40.25 192 GLY A O 1
ATOM 1512 N N . ALA A 1 193 ? -0.839 -15.432 -35.035 1.00 45.31 193 ALA A N 1
ATOM 1513 C CA . ALA A 1 193 ? -0.759 -14.731 -36.300 1.00 45.31 193 ALA A CA 1
ATOM 1514 C C . ALA A 1 193 ? -1.908 -13.724 -36.406 1.00 45.31 193 ALA A C 1
ATOM 1516 O O . ALA A 1 193 ? -3.073 -14.087 -36.220 1.00 45.31 193 ALA A O 1
ATOM 1517 N N . HIS A 1 194 ? -1.570 -12.463 -36.680 1.00 41.06 194 HIS A N 1
ATOM 1518 C CA . HIS A 1 194 ? -2.559 -11.484 -37.100 1.00 41.06 194 HIS A CA 1
ATOM 1519 C C . HIS A 1 194 ? -3.443 -12.142 -38.169 1.00 41.06 194 HIS A C 1
ATOM 1521 O O . HIS A 1 194 ? -2.893 -12.668 -39.144 1.00 41.06 194 HIS A O 1
ATOM 1527 N N . PRO A 1 195 ? -4.779 -12.161 -38.016 1.00 39.69 195 PRO A N 1
ATOM 1528 C CA . PRO A 1 195 ? -5.619 -12.549 -39.133 1.00 39.69 195 PRO A CA 1
ATOM 1529 C C . PRO A 1 195 ? -5.289 -11.590 -40.288 1.00 39.69 195 PRO A C 1
ATOM 1531 O O . PRO A 1 195 ? -5.129 -10.387 -40.045 1.00 39.69 195 PRO A O 1
ATOM 1534 N N . PRO A 1 196 ? -5.107 -12.091 -41.524 1.00 37.03 196 PRO A N 1
ATOM 1535 C CA . PRO A 1 196 ? -4.812 -11.224 -42.651 1.00 37.03 196 PRO A CA 1
ATOM 1536 C C . PRO A 1 196 ? -5.931 -10.192 -42.771 1.00 37.03 196 PRO A C 1
ATOM 1538 O O . PRO A 1 196 ? -7.104 -10.518 -42.575 1.00 37.03 196 PRO A O 1
ATOM 1541 N N . ALA A 1 197 ? -5.550 -8.949 -43.065 1.00 39.44 197 ALA A N 1
ATOM 1542 C CA . ALA A 1 197 ? -6.484 -7.864 -43.310 1.00 39.44 197 ALA A CA 1
ATOM 1543 C C . ALA A 1 197 ? -7.540 -8.333 -44.319 1.00 39.44 197 ALA A C 1
ATOM 1545 O O . ALA A 1 197 ? -7.244 -8.554 -45.495 1.00 39.44 197 ALA A O 1
ATOM 1546 N N . SER A 1 198 ? -8.773 -8.518 -43.852 1.00 38.44 198 SER A N 1
ATOM 1547 C CA . SER A 1 198 ? -9.908 -8.724 -44.733 1.00 38.44 198 SER A CA 1
ATOM 1548 C C . SER A 1 198 ? -10.069 -7.445 -45.543 1.00 38.44 198 SER A C 1
ATOM 1550 O O . SER A 1 198 ? -10.441 -6.403 -45.000 1.00 38.44 198 SER A O 1
ATOM 1552 N N . HIS A 1 199 ? -9.752 -7.526 -46.834 1.00 37.00 199 HIS A N 1
ATOM 1553 C CA . HIS A 1 199 ? -10.157 -6.540 -47.818 1.00 37.00 199 HIS A CA 1
ATOM 1554 C C . HIS A 1 199 ? -11.658 -6.293 -47.653 1.00 37.00 199 HIS A C 1
ATOM 1556 O O . HIS A 1 199 ? -12.479 -7.168 -47.924 1.00 37.00 199 HIS A O 1
ATOM 1562 N N . ILE A 1 200 ? -12.008 -5.098 -47.181 1.00 35.69 200 ILE A N 1
ATOM 1563 C CA . ILE A 1 200 ? -13.367 -4.589 -47.281 1.00 35.69 200 ILE A CA 1
ATOM 1564 C C . ILE A 1 200 ? -13.611 -4.378 -48.775 1.00 35.69 200 ILE A C 1
ATOM 1566 O O . ILE A 1 200 ? -13.099 -3.441 -49.383 1.00 35.69 200 ILE A O 1
ATOM 1570 N N . LEU A 1 201 ? -14.361 -5.304 -49.367 1.00 34.50 201 LEU A N 1
ATOM 1571 C CA . LEU A 1 201 ? -15.092 -5.081 -50.603 1.00 34.50 201 LEU A CA 1
ATOM 1572 C C . LEU A 1 201 ? -16.131 -3.995 -50.309 1.00 34.50 201 LEU A C 1
ATOM 1574 O O . LEU A 1 201 ? -17.142 -4.267 -49.664 1.00 34.50 201 LEU A O 1
ATOM 1578 N N . THR A 1 202 ? -15.892 -2.763 -50.757 1.00 38.84 202 THR A N 1
ATOM 1579 C CA . THR A 1 202 ? -16.982 -1.804 -50.926 1.00 38.84 202 THR A CA 1
ATOM 1580 C C . THR A 1 202 ? -17.688 -2.122 -52.235 1.00 38.84 202 THR A C 1
ATOM 1582 O O . THR A 1 202 ? -17.113 -2.081 -53.321 1.00 38.84 202 THR A O 1
ATOM 1585 N N . SER A 1 203 ? -18.950 -2.502 -52.086 1.00 40.09 203 SER A N 1
ATOM 1586 C CA . SER A 1 203 ? -19.914 -2.759 -53.140 1.00 40.09 203 SER A CA 1
ATOM 1587 C C . SER A 1 203 ? -20.138 -1.527 -54.012 1.00 40.09 203 SER A C 1
ATOM 1589 O O . SER A 1 203 ? -20.389 -0.430 -53.514 1.00 40.09 203 SER A O 1
ATOM 1591 N N . SER A 1 204 ? -20.124 -1.752 -55.320 1.00 43.03 204 SER A N 1
ATOM 1592 C CA . SER A 1 204 ? -20.817 -0.946 -56.315 1.00 43.03 204 SER A CA 1
ATOM 1593 C C . SER A 1 204 ? -22.327 -0.959 -56.039 1.00 43.03 204 SER A C 1
ATOM 1595 O O . SER A 1 204 ? -22.938 -2.024 -55.949 1.00 43.03 204 SER A O 1
ATOM 1597 N N . SER A 1 205 ? -22.934 0.222 -55.928 1.00 38.62 205 SER A N 1
ATOM 1598 C CA . SER A 1 205 ? -24.390 0.395 -55.993 1.00 38.62 205 SER A CA 1
ATOM 1599 C C . SER A 1 205 ? -24.836 0.547 -57.450 1.00 38.62 205 SER A C 1
ATOM 1601 O O . SER A 1 205 ? -24.190 1.291 -58.191 1.00 38.62 205 SER A O 1
ATOM 1603 N N . PRO A 1 206 ? -25.955 -0.069 -57.865 1.00 47.09 206 PRO A N 1
ATOM 1604 C CA . PRO A 1 206 ? -26.758 0.406 -58.982 1.00 47.09 206 PRO A CA 1
ATOM 1605 C C . PRO A 1 206 ? -28.001 1.152 -58.459 1.00 47.09 206 PRO A C 1
ATOM 1607 O O . PRO A 1 206 ? -28.676 0.668 -57.548 1.00 47.09 206 PRO A O 1
ATOM 1610 N N . GLY A 1 207 ? -28.303 2.311 -59.049 1.00 39.62 207 GLY A N 1
ATOM 1611 C CA . GLY A 1 207 ? -29.485 3.130 -58.754 1.00 39.62 207 GLY A CA 1
ATOM 1612 C C . GLY A 1 207 ? -29.213 4.610 -58.930 1.00 39.62 207 GLY A C 1
ATOM 1613 O O . GLY A 1 207 ? -28.804 5.229 -57.927 1.00 39.62 207 GLY A O 1
#

Foldseek 3Di:
DDDPVPDPPDDDDDDDDDDDDDAQDWDDDPNKIKHWHWAFQFFDPDPVGPPPGDIDIWIDINLAETGEEQHLGHDPVRLVVNQVSQQVDDDDPPDPDDDDDDDDDPDDPRRQRRHAEYEAEDAECPGDNRTDHPVVQVVVCVSNVHVYYHYDNYDPPQDPVNVVVVVVCVVVVHDPVNDDVPVPDPSDDPPPPDDPPDPPPDDDDDD

InterPro domains:
  IPR036866 Ribonuclease Z/Hydroxyacylglutathione hydrolase-like [G3DSA:3.60.15.10] (1-180)
  IPR036866 Ribonuclease Z/Hydroxyacylglutathione hydrolase-like [SSF56281] (16-161)

Organism: NCBI:txid27349